Protein AF-A0A164IKP9-F1 (afdb_monomer)

Nearest PDB structures (foldseek):
  8any-assembly1_Y  TM=9.676E-01  e=8.879E-11  Homo sapiens
  6zsb-assembly1_XY  TM=9.620E-01  e=2.647E-09  Homo sapiens
  6gaw-assembly1_B2  TM=6.436E-01  e=6.126E-10  Sus scrofa
  7a5f-assembly1_Y3  TM=6.569E-01  e=9.047E-09  Homo sapiens
  6hix-assembly1_A2  TM=8.201E-01  e=1.361E-05  Trypanosoma brucei brucei

pLDDT: mean 73.29, std 20.8, range [31.08, 97.31]

Mean predicted aligned error: 17.8 Å

Radius of gyration: 27.37 Å; Cα contacts (8 Å, |Δi|>4): 75; chains: 1; bounding box: 84×46×65 Å

Organism: NCBI:txid35525

InterPro domains:
  IPR010729 Large ribosomal subunit protein uL29m, mitochondrial [PF06984] (53-138)
  IPR010729 Large ribosomal subunit protein uL29m, mitochondrial [PTHR21183] (38-175)
  IPR038340 MRP-L47 superfamily, mitochondrial [G3DSA:6.10.330.20] (48-147)

Sequence (203 aa):
MAAPVRNKFFTCFFSFHKKVNPQQTFGLFSPSKCFRPANSTSIHMTSFKSSNLMQFFDDPKNFGASEVKSGRSWTVDELRIKSNIDLQKLWFVLLKERNMLLTMEYNCREACYLFPSPERIDKIQDSMTRLEQVIHERNDAYWQLEIGEEAPKPRAEKTLDPTDPLAAIREPIEAVTQVKDRATLKFQYLIKEKERKLKLKQK

Secondary structure (DSSP, 8-state):
-PPP---GGGTTTS----------------------------------S--GGGGGS--TTTTT-S-----PPPPHHHHHTS-HHHHHHHHHHHHHHHHHHHHHHHHHHHTTPPPS-THHHHHHHHHHHHHHHHHHHHHHHHIIIIISS---PPP------TT-TTHHHHHHHHHHHHHHHHHHHHHHHHHHHHHHHHHHH--

Solvent-accessible surface area (backbone atoms only — not comparable to full-atom values): 12922 Å² total; per-residue (Å²): 136,85,76,83,78,78,70,63,84,55,53,83,82,69,63,89,74,83,85,79,85,81,83,87,82,91,82,91,82,84,97,69,91,74,82,68,79,74,71,80,69,75,72,83,70,72,80,77,75,73,55,80,69,57,65,44,49,76,62,82,85,58,66,83,47,74,61,64,92,70,83,84,57,66,53,60,72,66,57,68,76,51,55,73,70,54,51,55,53,48,50,54,54,52,48,45,52,51,51,18,50,50,51,48,48,51,51,24,57,77,69,74,44,82,69,46,50,65,66,54,56,54,34,48,52,52,28,50,54,40,49,52,48,50,52,49,53,52,48,40,50,47,28,46,71,76,71,66,44,82,53,85,70,84,76,84,73,74,77,84,59,96,76,53,81,62,53,76,57,48,53,57,51,54,50,54,50,50,51,53,50,51,51,49,52,52,52,52,50,52,52,56,49,51,52,51,55,50,56,62,71,76,109

Structure (mmCIF, N/CA/C/O backbone):
data_AF-A0A164IKP9-F1
#
_entry.id   AF-A0A164IKP9-F1
#
loop_
_atom_site.group_PDB
_atom_site.id
_atom_site.type_symbol
_atom_site.label_atom_id
_atom_site.label_alt_id
_atom_site.label_comp_id
_atom_site.label_asym_id
_atom_site.label_entity_id
_atom_site.label_seq_id
_atom_site.pdbx_PDB_ins_code
_atom_site.Cartn_x
_atom_site.Cartn_y
_atom_site.Cartn_z
_atom_site.occupancy
_atom_site.B_iso_or_equiv
_atom_site.auth_seq_id
_atom_site.auth_comp_id
_atom_site.auth_asym_id
_atom_site.auth_atom_id
_atom_site.pdbx_PDB_model_num
ATOM 1 N N . MET A 1 1 ? 6.313 -15.022 -38.411 1.00 31.70 1 MET A N 1
ATOM 2 C CA . MET A 1 1 ? 7.330 -15.704 -37.581 1.00 31.70 1 MET A CA 1
ATOM 3 C C . MET A 1 1 ? 7.920 -14.669 -36.633 1.00 31.70 1 MET A C 1
ATOM 5 O O . MET A 1 1 ? 8.710 -13.844 -37.068 1.00 31.70 1 MET A O 1
ATOM 9 N N . ALA A 1 2 ? 7.433 -14.613 -35.392 1.00 31.08 2 ALA A N 1
ATOM 10 C CA . ALA A 1 2 ? 7.883 -13.634 -34.404 1.00 31.08 2 ALA A CA 1
ATOM 11 C C . ALA A 1 2 ? 9.187 -14.123 -33.757 1.00 31.08 2 ALA A C 1
ATOM 13 O O . ALA A 1 2 ? 9.240 -15.235 -33.234 1.00 31.08 2 ALA A O 1
ATOM 14 N N . ALA A 1 3 ? 10.244 -13.317 -33.841 1.00 33.19 3 ALA A N 1
ATOM 15 C CA . ALA A 1 3 ? 11.519 -13.602 -33.196 1.00 33.19 3 ALA A CA 1
ATOM 16 C C . ALA A 1 3 ? 11.373 -13.524 -31.663 1.00 33.19 3 ALA A C 1
ATOM 18 O O . ALA A 1 3 ? 10.674 -12.635 -31.169 1.00 33.19 3 ALA A O 1
ATOM 19 N N . PRO A 1 4 ? 12.035 -14.401 -30.888 1.00 40.12 4 PRO A N 1
ATOM 20 C CA . PRO A 1 4 ? 12.002 -14.314 -29.437 1.00 40.12 4 PRO A CA 1
ATOM 21 C C . PRO A 1 4 ? 12.800 -13.088 -28.979 1.00 40.12 4 PRO A C 1
ATOM 23 O O . PRO A 1 4 ? 14.001 -12.967 -29.238 1.00 40.12 4 PRO A O 1
ATOM 26 N N . VAL A 1 5 ? 12.114 -12.178 -28.286 1.00 42.97 5 VAL A N 1
ATOM 27 C CA . VAL A 1 5 ? 12.703 -11.038 -27.578 1.00 42.97 5 VAL A CA 1
ATOM 28 C C . VAL A 1 5 ? 13.695 -11.600 -26.559 1.00 42.97 5 VAL A C 1
ATOM 30 O O . VAL A 1 5 ? 13.307 -12.172 -25.543 1.00 42.97 5 VAL A O 1
ATOM 33 N N . ARG A 1 6 ? 14.998 -11.497 -26.853 1.00 42.53 6 ARG A N 1
ATOM 34 C CA . ARG A 1 6 ? 16.055 -11.836 -25.892 1.00 42.53 6 ARG A CA 1
ATOM 35 C C . ARG A 1 6 ? 15.914 -10.902 -24.700 1.00 42.53 6 ARG A C 1
ATOM 37 O O . ARG A 1 6 ? 16.276 -9.730 -24.767 1.00 42.53 6 ARG A O 1
ATOM 44 N N . ASN A 1 7 ? 15.371 -11.455 -23.629 1.00 37.41 7 ASN A N 1
ATOM 45 C CA . ASN A 1 7 ? 15.142 -10.803 -22.359 1.00 37.41 7 ASN A CA 1
ATOM 46 C C . ASN A 1 7 ? 16.500 -10.374 -21.774 1.00 37.41 7 ASN A C 1
ATOM 48 O O . ASN A 1 7 ? 17.230 -11.175 -21.192 1.00 37.41 7 ASN A O 1
ATOM 52 N N . LYS A 1 8 ? 16.874 -9.103 -21.962 1.00 45.62 8 LYS A N 1
ATOM 53 C CA . LYS A 1 8 ? 18.099 -8.488 -21.416 1.00 45.62 8 LYS A CA 1
ATOM 54 C C . LYS A 1 8 ? 18.064 -8.318 -19.887 1.00 45.62 8 LYS A C 1
ATOM 56 O O . LYS A 1 8 ? 18.950 -7.670 -19.336 1.00 45.62 8 LYS A O 1
ATOM 61 N N . PHE A 1 9 ? 17.098 -8.937 -19.202 1.00 44.28 9 PHE A N 1
ATOM 62 C CA . PHE A 1 9 ? 16.993 -8.997 -17.741 1.00 44.28 9 PHE A CA 1
ATOM 63 C C . PHE A 1 9 ? 18.302 -9.446 -17.067 1.00 44.28 9 PHE A C 1
ATOM 65 O O . PHE A 1 9 ? 18.624 -8.973 -15.986 1.00 44.28 9 PHE A O 1
ATOM 72 N N . PHE A 1 10 ? 19.107 -10.287 -17.727 1.00 38.75 10 PHE A N 1
ATOM 73 C CA . PHE A 1 10 ? 20.372 -10.783 -17.169 1.00 38.75 10 PHE A CA 1
ATOM 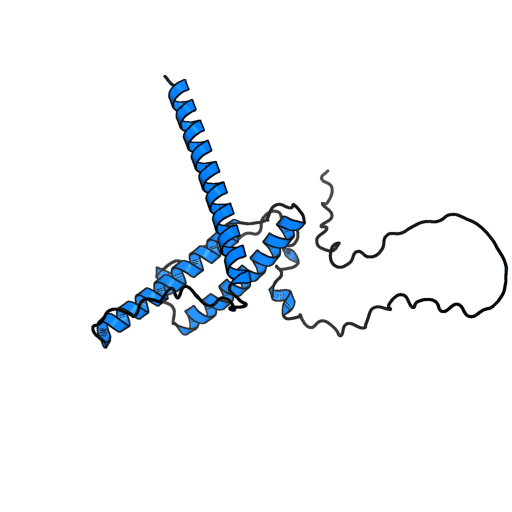74 C C . PHE A 1 10 ? 21.641 -10.062 -17.643 1.00 38.75 10 PHE A C 1
ATOM 76 O O . PHE A 1 10 ? 22.709 -10.255 -17.063 1.00 38.75 10 PHE A O 1
ATOM 83 N N . THR A 1 11 ? 21.570 -9.196 -18.658 1.00 37.72 11 THR A N 1
ATOM 84 C CA . THR A 1 11 ? 22.786 -8.546 -19.181 1.00 37.72 11 THR A CA 1
ATOM 85 C C . THR A 1 11 ? 23.285 -7.376 -18.337 1.00 37.72 11 THR A C 1
ATOM 87 O O . THR A 1 11 ? 24.407 -6.940 -18.557 1.00 37.72 11 THR A O 1
ATOM 90 N N . CYS A 1 12 ? 22.528 -6.892 -17.349 1.00 37.69 12 CYS A N 1
ATOM 91 C CA . CYS A 1 12 ? 23.023 -5.830 -16.464 1.00 37.69 12 CYS A CA 1
ATOM 92 C C . CYS A 1 12 ? 23.711 -6.350 -15.189 1.00 37.69 12 CYS A C 1
ATOM 94 O O . CYS A 1 12 ? 24.423 -5.589 -14.545 1.00 37.69 12 CYS A O 1
ATOM 96 N N . PHE A 1 13 ? 23.574 -7.641 -14.854 1.00 39.03 13 PHE A N 1
ATOM 97 C CA . PHE A 1 13 ? 24.276 -8.242 -13.708 1.00 39.03 13 PHE A CA 1
ATOM 98 C C . PHE A 1 13 ? 25.329 -9.294 -14.105 1.00 39.03 13 PHE A C 1
ATOM 100 O O . PHE A 1 13 ? 26.191 -9.627 -13.300 1.00 39.03 13 PHE A O 1
ATOM 107 N N . PHE A 1 14 ? 25.322 -9.783 -15.353 1.00 39.16 14 PHE A N 1
ATOM 108 C CA . PHE A 1 14 ? 26.280 -10.788 -15.846 1.00 39.16 14 PHE A CA 1
ATOM 109 C C . PHE A 1 14 ? 26.755 -10.530 -17.288 1.00 39.16 14 PHE A C 1
ATOM 111 O O . PHE A 1 14 ? 26.787 -11.432 -18.122 1.00 39.16 14 PHE A O 1
ATOM 118 N N . SER A 1 15 ? 27.152 -9.298 -17.621 1.00 33.34 15 SER A N 1
ATOM 119 C CA . SER A 1 15 ? 27.727 -9.005 -18.944 1.00 33.34 15 SER A CA 1
ATOM 120 C C . SER A 1 15 ? 29.059 -8.266 -18.865 1.00 33.34 15 SER A C 1
ATOM 122 O O . SER A 1 15 ? 29.178 -7.121 -19.291 1.00 33.34 15 SER A O 1
ATOM 124 N N . PHE A 1 16 ? 30.098 -8.962 -18.399 1.00 41.12 16 PHE A N 1
ATOM 125 C CA . PHE A 1 16 ? 31.484 -8.618 -18.719 1.00 41.12 16 PHE A CA 1
ATOM 126 C C . PHE A 1 16 ? 32.093 -9.719 -19.588 1.00 41.12 16 PHE A C 1
ATOM 128 O O . PHE A 1 16 ? 32.802 -10.589 -19.108 1.00 41.12 16 PHE A O 1
ATOM 135 N N . HIS A 1 17 ? 31.776 -9.711 -20.882 1.00 33.88 17 HIS A N 1
ATOM 136 C CA . HIS A 1 17 ? 32.624 -10.337 -21.897 1.00 33.88 17 HIS A CA 1
ATOM 137 C C . HIS A 1 17 ? 32.318 -9.717 -23.265 1.00 33.88 17 HIS A C 1
ATOM 139 O O . HIS A 1 17 ? 31.587 -10.262 -24.091 1.00 33.88 17 HIS A O 1
ATOM 145 N N . LYS A 1 18 ? 32.913 -8.549 -23.529 1.00 35.75 18 LYS A N 1
ATOM 146 C CA . LYS A 1 18 ? 33.168 -8.129 -24.910 1.00 35.75 18 LYS A CA 1
ATOM 147 C C . LYS A 1 18 ? 34.315 -8.997 -25.435 1.00 35.75 18 LYS A C 1
ATOM 149 O O . LYS A 1 18 ? 35.448 -8.867 -24.985 1.00 35.75 18 LYS A O 1
ATOM 154 N N . LYS A 1 19 ? 34.017 -9.892 -26.380 1.00 36.62 19 LYS A N 1
ATOM 155 C CA . LYS A 1 19 ? 35.028 -10.517 -27.243 1.00 36.62 19 LYS A CA 1
ATOM 156 C C . LYS A 1 19 ? 35.627 -9.416 -28.120 1.00 36.62 19 LYS A C 1
ATOM 158 O O . LYS A 1 19 ? 34.971 -8.943 -29.042 1.00 36.62 19 LYS A O 1
ATOM 163 N N . VAL A 1 20 ? 36.851 -9.004 -27.810 1.00 36.91 20 VAL A N 1
ATOM 164 C CA . VAL A 1 20 ? 37.718 -8.285 -28.747 1.00 36.91 20 VAL A CA 1
ATOM 165 C C . VAL A 1 20 ? 38.534 -9.339 -29.485 1.00 36.91 20 VAL A C 1
ATOM 167 O O . VAL A 1 20 ? 39.111 -10.230 -28.866 1.00 36.91 20 VAL A O 1
ATOM 170 N N . ASN A 1 21 ? 38.520 -9.262 -30.808 1.00 43.38 21 ASN A N 1
ATOM 171 C CA . ASN A 1 21 ? 39.297 -10.099 -31.709 1.00 43.38 21 ASN A CA 1
ATOM 172 C C . ASN A 1 21 ? 40.511 -9.277 -32.168 1.00 43.38 21 ASN A C 1
ATOM 174 O O . ASN A 1 21 ? 40.292 -8.188 -32.701 1.00 43.38 21 ASN A O 1
ATOM 178 N N . PRO A 1 22 ? 41.753 -9.752 -31.990 1.00 38.25 22 PRO A N 1
ATOM 179 C CA . PRO A 1 22 ? 42.866 -9.252 -32.779 1.00 38.25 22 PRO A CA 1
ATOM 180 C C . PRO A 1 22 ? 43.508 -10.379 -33.593 1.00 38.25 22 PRO A C 1
ATOM 182 O O . PRO A 1 22 ? 43.957 -11.400 -33.075 1.00 38.25 22 PRO A O 1
ATOM 185 N N . GLN A 1 23 ? 43.539 -10.148 -34.900 1.00 35.72 23 GLN A N 1
ATOM 186 C CA . GLN A 1 23 ? 44.367 -10.849 -35.871 1.00 35.72 23 GLN A CA 1
ATOM 187 C C . GLN A 1 23 ? 45.851 -10.492 -35.656 1.00 35.72 23 GLN A C 1
ATOM 189 O O . GLN A 1 23 ? 46.145 -9.307 -35.531 1.00 35.72 23 GLN A O 1
ATOM 194 N N . GLN A 1 24 ? 46.727 -11.511 -35.754 1.00 37.84 24 GLN A N 1
ATOM 195 C CA . GLN A 1 24 ? 48.142 -11.459 -36.206 1.00 37.84 24 GLN A CA 1
ATOM 196 C C . GLN A 1 24 ? 49.144 -10.730 -35.259 1.00 37.84 24 GLN A C 1
ATOM 198 O O . GLN A 1 24 ? 48.755 -9.817 -34.553 1.00 37.84 24 GLN A O 1
ATOM 203 N N . THR A 1 25 ? 50.438 -11.045 -35.079 1.00 35.41 25 THR A N 1
ATOM 204 C CA . THR A 1 25 ? 51.511 -11.797 -35.770 1.00 35.41 25 THR A CA 1
ATOM 205 C C . THR A 1 25 ? 52.600 -12.233 -34.748 1.00 35.41 25 THR A C 1
ATOM 207 O O . THR A 1 25 ? 52.595 -11.826 -33.589 1.00 35.41 25 THR A O 1
ATOM 210 N N . PHE A 1 26 ? 53.537 -13.078 -35.199 1.00 40.12 26 PHE A N 1
ATOM 211 C CA . PHE A 1 26 ? 54.690 -13.673 -34.503 1.00 40.12 26 PHE A CA 1
ATOM 212 C C . PHE A 1 26 ? 55.737 -12.691 -33.927 1.00 40.12 26 PHE A C 1
ATOM 214 O O . PHE A 1 26 ? 56.049 -11.677 -34.543 1.00 40.12 26 PHE A O 1
ATOM 221 N N . GLY A 1 27 ? 56.388 -13.094 -32.825 1.00 33.56 27 GLY A N 1
ATOM 222 C CA . GLY A 1 27 ? 57.643 -12.517 -32.320 1.00 33.56 27 GLY A CA 1
ATOM 223 C C . GLY A 1 27 ? 58.194 -13.281 -31.105 1.00 33.56 27 GLY A C 1
ATOM 224 O O . GLY A 1 27 ? 57.561 -13.323 -30.055 1.00 33.56 27 GLY A O 1
ATOM 225 N N . LEU A 1 28 ? 59.358 -13.916 -31.265 1.00 44.16 28 LEU A N 1
ATOM 226 C CA . LEU A 1 28 ? 60.168 -14.557 -30.215 1.00 44.16 28 LEU A CA 1
ATOM 227 C C . LEU A 1 28 ? 60.819 -13.494 -29.305 1.00 44.16 28 LEU A C 1
ATOM 229 O O . LEU A 1 28 ? 61.332 -12.529 -29.860 1.00 44.16 28 LEU A O 1
ATOM 233 N N . PHE A 1 29 ? 60.856 -13.690 -27.970 1.00 36.91 29 PHE A N 1
ATOM 234 C CA . PHE A 1 29 ? 62.032 -13.512 -27.073 1.00 36.91 29 PHE A CA 1
ATOM 235 C C . PHE A 1 29 ? 61.702 -13.608 -25.552 1.00 36.91 29 PHE A C 1
ATOM 237 O O . PHE A 1 29 ? 60.808 -12.931 -25.058 1.00 36.91 29 PHE A O 1
ATOM 244 N N . SER A 1 30 ? 62.547 -14.373 -24.837 1.00 49.75 30 SER A N 1
ATOM 245 C CA . SER A 1 30 ? 62.992 -14.312 -23.416 1.00 49.75 30 SER A CA 1
ATOM 246 C C . SER A 1 30 ? 62.050 -14.605 -22.213 1.00 49.75 30 SER A C 1
ATOM 248 O O . SER A 1 30 ? 60.930 -14.098 -22.156 1.00 49.75 30 SER A O 1
ATOM 250 N N . PRO A 1 31 ? 62.508 -15.365 -21.180 1.00 53.91 31 PRO A N 1
ATOM 251 C CA . PRO A 1 31 ? 61.710 -15.735 -20.014 1.00 53.91 31 PRO A CA 1
ATOM 252 C C . PRO A 1 31 ? 61.933 -14.764 -18.844 1.00 53.91 31 PRO A C 1
ATOM 254 O O . PRO A 1 31 ? 62.778 -14.979 -17.978 1.00 53.91 31 PRO A O 1
ATOM 257 N N . SER A 1 32 ? 61.106 -13.728 -18.764 1.00 49.69 32 SER A N 1
ATOM 258 C CA . SER A 1 32 ? 60.930 -12.945 -17.537 1.00 49.69 32 SER A CA 1
ATOM 259 C C . SER A 1 32 ? 59.517 -13.199 -17.044 1.00 49.69 32 SER A C 1
ATOM 261 O O . SER A 1 32 ? 58.568 -13.004 -17.793 1.00 49.69 32 SER A O 1
ATOM 263 N N . LYS A 1 33 ? 59.379 -13.696 -15.811 1.00 50.72 33 LYS A N 1
ATOM 264 C CA . LYS A 1 33 ? 58.106 -14.071 -15.177 1.00 50.72 33 LYS A CA 1
ATOM 265 C C . LYS A 1 33 ? 57.081 -12.934 -15.294 1.00 50.72 33 LYS A C 1
ATOM 267 O O . LYS A 1 33 ? 57.063 -12.022 -14.473 1.00 50.72 33 LYS A O 1
ATOM 272 N N . CYS A 1 34 ? 56.213 -13.000 -16.299 1.00 41.12 34 CYS A N 1
ATOM 273 C CA . CYS A 1 34 ? 55.082 -12.096 -16.426 1.00 41.12 34 CYS A CA 1
ATOM 274 C C . CYS A 1 34 ? 54.043 -12.539 -15.396 1.00 41.12 34 CYS A C 1
ATOM 276 O O . CYS A 1 34 ? 53.413 -13.589 -15.550 1.00 41.12 34 CYS A O 1
ATOM 278 N N . PHE A 1 35 ? 53.873 -11.746 -14.339 1.00 48.34 35 PHE A N 1
ATOM 279 C CA . PHE A 1 35 ? 52.702 -11.822 -13.476 1.00 48.34 35 PHE A CA 1
ATOM 280 C C . PHE A 1 35 ? 51.473 -11.620 -14.372 1.00 48.34 35 PHE A C 1
ATOM 282 O O . PHE A 1 35 ? 51.167 -10.505 -14.792 1.00 48.34 35 PHE A O 1
ATOM 289 N N . ARG A 1 36 ? 50.796 -12.712 -14.741 1.00 52.34 36 ARG A N 1
ATOM 290 C CA . ARG A 1 36 ? 49.455 -12.613 -15.316 1.00 52.34 36 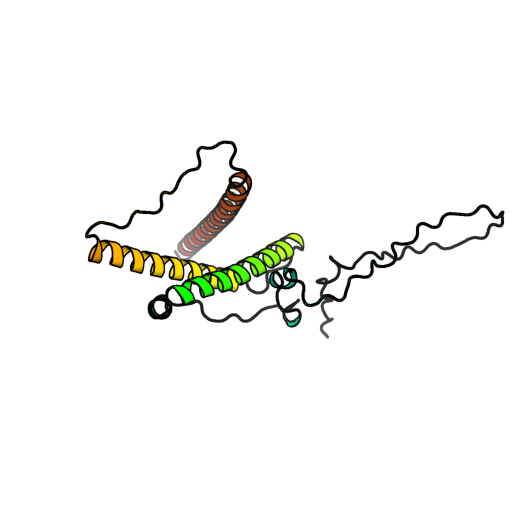ARG A CA 1
ATOM 291 C C . ARG A 1 36 ? 48.575 -12.051 -14.201 1.00 52.34 36 ARG A C 1
ATOM 293 O O . ARG A 1 36 ? 48.603 -12.634 -13.114 1.00 52.34 36 ARG A O 1
ATOM 300 N N . PRO A 1 37 ? 47.798 -10.975 -14.411 1.00 57.50 37 PRO A N 1
ATOM 301 C CA . PRO A 1 37 ? 46.708 -10.711 -13.494 1.00 57.50 37 PRO A CA 1
ATOM 302 C C . PRO A 1 37 ? 45.852 -11.973 -13.528 1.00 57.50 37 PRO A C 1
ATOM 304 O O . PRO A 1 37 ? 45.409 -12.405 -14.596 1.00 57.50 37 PRO A O 1
ATOM 307 N N . ALA A 1 38 ? 45.716 -12.637 -12.383 1.00 60.38 38 ALA A N 1
ATOM 30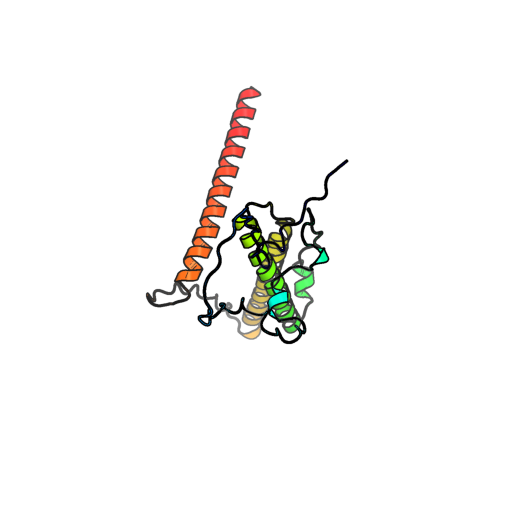8 C CA . ALA A 1 38 ? 44.712 -13.667 -12.244 1.00 60.38 38 ALA A CA 1
ATOM 309 C C . ALA A 1 38 ? 43.393 -12.971 -12.578 1.00 60.38 38 ALA A C 1
ATOM 311 O O . ALA A 1 38 ? 42.942 -12.106 -11.828 1.00 60.38 38 ALA A O 1
ATOM 312 N N . ASN A 1 39 ? 42.830 -13.271 -13.752 1.00 57.97 39 ASN A N 1
ATOM 313 C CA . ASN A 1 39 ? 41.444 -12.951 -14.051 1.00 57.97 39 ASN A CA 1
ATOM 314 C C . ASN A 1 39 ? 40.672 -13.463 -12.851 1.00 57.97 39 ASN A C 1
ATOM 316 O O . ASN A 1 39 ? 40.704 -14.673 -12.632 1.00 57.97 39 ASN A O 1
ATOM 320 N N . SER A 1 40 ? 40.127 -12.534 -12.057 1.00 57.03 40 SER A N 1
ATOM 321 C CA . SER A 1 40 ? 39.491 -12.795 -10.769 1.00 57.03 40 SER A CA 1
ATOM 322 C C . SER A 1 40 ? 38.681 -14.075 -10.884 1.00 57.03 40 SER A C 1
ATOM 324 O O . SER A 1 40 ? 37.633 -14.116 -11.533 1.00 57.03 40 SER A O 1
ATOM 326 N N . THR A 1 41 ? 39.257 -15.165 -10.382 1.00 54.78 41 THR A N 1
ATOM 327 C CA . THR A 1 41 ? 38.632 -16.473 -10.419 1.00 54.78 41 THR A CA 1
ATOM 328 C C . THR A 1 41 ? 37.442 -16.328 -9.510 1.00 54.78 41 THR A C 1
ATOM 330 O O . THR A 1 41 ? 37.639 -16.129 -8.312 1.00 54.78 41 THR A O 1
ATOM 333 N N . SER A 1 42 ? 36.255 -16.322 -10.127 1.00 58.75 42 SER A N 1
ATOM 334 C CA . SER A 1 42 ? 34.933 -16.355 -9.509 1.00 58.75 42 SER A CA 1
ATOM 335 C C . SER A 1 42 ? 35.040 -16.728 -8.039 1.00 58.75 42 SER A C 1
ATOM 337 O O . SER A 1 42 ? 35.206 -17.904 -7.711 1.00 58.75 42 SER A O 1
ATOM 339 N N . ILE A 1 43 ? 35.004 -15.706 -7.180 1.00 57.06 43 ILE A N 1
ATOM 340 C CA . ILE A 1 43 ? 34.999 -15.871 -5.731 1.00 57.06 43 ILE A CA 1
ATOM 341 C C . ILE A 1 43 ? 33.931 -16.924 -5.447 1.00 57.06 43 ILE A C 1
ATOM 343 O O . ILE A 1 43 ? 32.815 -16.809 -5.961 1.00 57.06 43 ILE A O 1
ATOM 347 N N . HIS A 1 44 ? 34.296 -17.985 -4.728 1.00 56.41 44 HIS A N 1
ATOM 348 C CA . HIS A 1 44 ? 33.378 -19.050 -4.347 1.00 56.41 44 HIS A CA 1
ATOM 349 C C . HIS A 1 44 ? 32.220 -18.433 -3.555 1.00 56.41 44 HIS A C 1
ATOM 351 O O . HIS A 1 44 ? 32.305 -18.252 -2.343 1.00 56.41 44 HIS A O 1
ATOM 357 N N . MET A 1 45 ? 31.149 -18.063 -4.257 1.00 58.34 45 MET A N 1
ATOM 358 C CA . MET A 1 45 ? 29.922 -17.578 -3.658 1.00 58.34 45 MET A CA 1
ATOM 359 C C . MET A 1 45 ? 29.305 -18.801 -3.000 1.00 58.34 45 MET A C 1
ATOM 361 O O . MET A 1 45 ? 28.821 -19.709 -3.680 1.00 58.34 45 MET A O 1
ATOM 365 N N . THR A 1 46 ? 29.439 -18.885 -1.679 1.00 57.41 46 THR A N 1
ATOM 366 C CA . THR A 1 46 ? 28.819 -19.940 -0.889 1.00 57.41 46 THR A CA 1
ATOM 367 C C . THR A 1 46 ? 27.359 -20.038 -1.312 1.00 57.41 46 THR A C 1
ATOM 369 O O . THR A 1 46 ? 26.657 -19.033 -1.404 1.00 57.41 46 THR A O 1
ATOM 372 N N . SER A 1 47 ? 26.964 -21.256 -1.689 1.00 53.12 47 SER A N 1
ATOM 373 C CA . SER A 1 47 ? 25.650 -21.620 -2.216 1.00 53.12 47 SER A CA 1
ATOM 374 C C . SER A 1 47 ? 24.545 -20.756 -1.610 1.00 53.12 47 SER A C 1
ATOM 376 O O . SER A 1 47 ? 24.168 -20.945 -0.453 1.00 53.12 47 SER A O 1
ATOM 378 N N . PHE A 1 48 ? 24.050 -19.827 -2.427 1.00 52.88 48 PHE A N 1
ATOM 379 C CA . PHE A 1 48 ? 22.912 -18.945 -2.203 1.00 52.88 48 PHE A CA 1
ATOM 380 C C . PHE A 1 48 ? 21.701 -19.768 -1.732 1.00 52.88 48 PHE A C 1
ATOM 382 O O . PHE A 1 48 ? 20.854 -20.188 -2.519 1.00 52.88 48 PHE A O 1
ATOM 389 N N . LYS A 1 49 ? 21.583 -20.004 -0.425 1.00 54.62 49 LYS A N 1
ATOM 390 C CA . LYS A 1 49 ? 20.285 -20.282 0.184 1.00 54.62 49 LYS A CA 1
ATOM 391 C C . LYS A 1 49 ? 19.545 -18.951 0.155 1.00 54.62 49 LYS A C 1
ATOM 393 O O . LYS A 1 49 ? 19.741 -18.150 1.057 1.00 54.62 49 LYS A O 1
ATOM 398 N N . SER A 1 50 ? 18.838 -18.686 -0.950 1.00 56.66 50 SER A N 1
ATOM 399 C CA . SER A 1 50 ? 17.839 -17.616 -1.104 1.00 56.66 50 SER A CA 1
ATOM 400 C C . SER A 1 50 ? 18.177 -16.353 -0.304 1.00 56.66 50 SER A C 1
ATOM 402 O O . SER A 1 50 ? 17.664 -16.161 0.800 1.00 56.66 50 SER A O 1
ATOM 404 N N . SER A 1 51 ? 19.088 -15.520 -0.817 1.00 66.19 51 SER A N 1
ATOM 405 C CA . SER A 1 51 ? 19.432 -14.273 -0.135 1.00 66.19 51 SER A CA 1
ATOM 406 C C . SER A 1 51 ? 18.154 -13.479 0.152 1.00 66.19 51 SER A C 1
ATOM 408 O O . SER A 1 51 ? 17.273 -13.379 -0.703 1.00 66.19 51 SER A O 1
ATOM 410 N N . ASN A 1 52 ? 18.045 -12.892 1.349 1.00 78.56 52 ASN A N 1
ATOM 411 C CA . ASN A 1 52 ? 16.921 -12.015 1.708 1.00 78.56 52 ASN A CA 1
ATOM 412 C C . ASN A 1 52 ? 16.694 -10.900 0.670 1.00 78.56 52 ASN A C 1
ATOM 414 O O . ASN A 1 52 ? 15.582 -10.402 0.530 1.00 78.56 52 ASN A O 1
ATOM 418 N N . LEU A 1 53 ? 17.735 -10.559 -0.095 1.00 86.00 53 LEU A N 1
ATOM 419 C CA . LEU A 1 53 ? 17.698 -9.601 -1.191 1.00 86.00 53 LEU A CA 1
ATOM 420 C C . LEU A 1 53 ? 16.781 -10.025 -2.349 1.00 86.00 53 LEU A C 1
ATOM 422 O O . LEU A 1 53 ? 16.214 -9.165 -3.013 1.00 86.00 53 LEU A O 1
ATOM 426 N N . MET A 1 54 ? 16.589 -11.326 -2.581 1.00 86.38 54 MET A N 1
ATOM 427 C CA . MET A 1 54 ? 15.723 -11.799 -3.664 1.00 86.38 54 MET A CA 1
ATOM 428 C C . MET A 1 54 ? 14.252 -11.392 -3.459 1.00 86.38 54 MET A C 1
ATOM 430 O O . MET A 1 54 ? 13.501 -11.357 -4.419 1.00 86.38 54 MET A O 1
ATOM 434 N N . GLN A 1 55 ? 13.853 -11.006 -2.238 1.00 87.75 55 GLN A N 1
ATOM 435 C CA . GLN A 1 55 ? 12.505 -10.499 -1.935 1.00 87.75 55 GLN A CA 1
ATOM 436 C C . GLN A 1 55 ? 12.203 -9.125 -2.563 1.00 87.75 55 GLN A C 1
ATOM 438 O O . GLN A 1 55 ? 11.046 -8.721 -2.596 1.00 87.75 55 GLN A O 1
ATOM 443 N N . PHE A 1 56 ? 13.222 -8.392 -3.028 1.00 90.75 56 PHE A N 1
ATOM 444 C CA . PHE A 1 56 ? 13.047 -7.118 -3.737 1.00 90.75 56 PHE A CA 1
ATOM 445 C C . PHE A 1 56 ? 12.809 -7.297 -5.241 1.00 90.75 56 PHE A C 1
ATOM 447 O O . PHE A 1 56 ? 12.588 -6.314 -5.946 1.00 90.75 56 PHE A O 1
ATOM 454 N N . PHE A 1 57 ? 12.860 -8.529 -5.744 1.00 90.69 57 PHE A N 1
ATOM 455 C CA . PHE A 1 57 ? 12.637 -8.840 -7.149 1.00 90.69 57 PHE A CA 1
ATOM 456 C C . PHE A 1 57 ? 11.404 -9.731 -7.301 1.00 90.69 57 PHE A C 1
ATOM 458 O O . PHE A 1 57 ? 11.109 -10.543 -6.428 1.00 90.69 57 PHE A O 1
ATOM 465 N N . ASP A 1 58 ? 10.698 -9.565 -8.419 1.00 88.56 58 ASP A N 1
ATOM 466 C CA . ASP A 1 58 ? 9.556 -10.412 -8.773 1.00 88.56 58 ASP A CA 1
ATOM 467 C C . ASP A 1 58 ? 10.017 -11.845 -9.075 1.00 88.56 58 ASP A C 1
ATOM 469 O O . ASP A 1 58 ? 11.206 -12.120 -9.282 1.00 88.56 58 ASP A O 1
ATOM 473 N N . ASP A 1 59 ? 9.063 -12.766 -9.118 1.00 87.81 59 ASP A N 1
ATOM 474 C CA . ASP A 1 59 ? 9.333 -14.154 -9.438 1.00 87.81 59 ASP A CA 1
ATOM 475 C C . ASP A 1 59 ? 10.058 -14.254 -10.788 1.00 87.81 59 ASP A C 1
ATOM 477 O O . ASP A 1 59 ? 9.609 -13.667 -11.780 1.00 87.81 59 ASP A O 1
ATOM 481 N N . PRO A 1 60 ? 11.115 -15.083 -10.904 1.00 85.31 60 PRO A N 1
ATOM 482 C CA . PRO A 1 60 ? 11.856 -15.233 -12.157 1.00 85.31 60 PRO A CA 1
ATOM 483 C C . PRO A 1 60 ? 11.004 -15.647 -13.364 1.00 85.31 60 PRO A C 1
ATOM 485 O O . PRO A 1 60 ? 11.412 -15.473 -14.510 1.00 85.31 60 PRO A O 1
ATOM 488 N N . LYS A 1 61 ? 9.813 -16.198 -13.110 1.00 85.44 61 LYS A N 1
ATOM 489 C CA . LYS A 1 61 ? 8.821 -16.587 -14.119 1.00 85.44 61 LYS A CA 1
ATOM 490 C C . LYS A 1 61 ? 8.120 -15.386 -14.764 1.00 85.44 61 LYS A C 1
ATOM 492 O O . LYS A 1 61 ? 7.692 -15.493 -15.908 1.00 85.44 61 LYS A O 1
ATOM 497 N N . ASN A 1 62 ? 8.014 -14.268 -14.049 1.00 84.19 62 ASN A N 1
ATOM 498 C CA . ASN A 1 62 ? 7.318 -13.059 -14.494 1.00 84.19 62 ASN A CA 1
ATOM 499 C C . ASN A 1 62 ? 8.238 -12.130 -15.307 1.00 84.19 62 ASN A C 1
ATOM 501 O O . ASN A 1 62 ? 7.785 -11.151 -15.901 1.00 84.19 62 ASN A O 1
ATOM 505 N N . PHE A 1 63 ? 9.537 -12.436 -15.379 1.00 82.75 63 PHE A N 1
ATOM 506 C CA . PHE A 1 63 ? 10.508 -11.615 -16.093 1.00 82.75 63 PHE A CA 1
ATOM 507 C C . PHE A 1 63 ? 10.239 -11.592 -17.600 1.00 82.75 63 PHE A C 1
ATOM 509 O O . PHE A 1 63 ? 10.247 -12.617 -18.279 1.00 82.75 63 PHE A O 1
ATOM 516 N N . GLY A 1 64 ? 10.069 -10.390 -18.151 1.00 77.56 64 GLY A N 1
ATOM 517 C CA . GLY A 1 64 ? 9.766 -10.162 -19.569 1.00 77.56 64 GLY A CA 1
ATOM 518 C C . GLY A 1 64 ? 8.337 -10.505 -19.987 1.00 77.56 64 GLY A C 1
ATOM 519 O O . GLY A 1 64 ? 8.045 -10.486 -21.182 1.00 77.56 64 GLY A O 1
ATOM 520 N N . ALA A 1 65 ? 7.444 -10.801 -19.038 1.00 82.50 65 ALA A N 1
ATOM 521 C CA . ALA A 1 65 ? 6.017 -10.825 -19.320 1.00 82.50 65 ALA A CA 1
ATOM 522 C C . ALA A 1 65 ? 5.538 -9.405 -19.666 1.00 82.50 65 ALA A C 1
ATOM 524 O O . ALA A 1 65 ? 5.927 -8.435 -19.017 1.00 82.50 65 ALA A O 1
ATOM 525 N N . SER A 1 66 ? 4.690 -9.286 -20.691 1.00 79.50 66 SER A N 1
ATOM 526 C CA . SER A 1 66 ? 4.125 -7.989 -21.090 1.00 79.50 66 SER A CA 1
ATOM 527 C C . SER A 1 66 ? 3.099 -7.465 -20.087 1.00 79.50 66 SER A C 1
ATOM 529 O O . SER A 1 66 ? 2.916 -6.258 -19.992 1.00 79.50 66 SER A O 1
ATOM 531 N N . GLU A 1 67 ? 2.421 -8.365 -19.376 1.00 84.50 67 GLU A N 1
ATOM 532 C CA . GLU A 1 67 ? 1.404 -8.047 -18.381 1.00 84.50 67 GLU A CA 1
ATOM 533 C C . GLU A 1 67 ? 1.447 -9.113 -17.283 1.00 84.50 67 GLU A C 1
ATOM 535 O O . GLU A 1 67 ? 1.473 -10.314 -17.574 1.00 84.50 67 GLU A O 1
ATOM 540 N N . VAL A 1 68 ? 1.441 -8.686 -16.018 1.00 87.62 68 VAL A N 1
ATOM 541 C CA . VAL A 1 68 ? 1.375 -9.596 -14.870 1.00 87.62 68 VAL A CA 1
ATOM 542 C C . VAL A 1 68 ? 0.050 -9.393 -14.147 1.00 87.62 68 VAL A C 1
ATOM 544 O O . VAL A 1 68 ? -0.156 -8.396 -13.446 1.00 87.62 68 VAL A O 1
ATOM 547 N N . LYS A 1 69 ? -0.850 -10.372 -14.289 1.00 88.12 69 LYS A N 1
ATOM 548 C CA . LYS A 1 69 ? -2.188 -10.344 -13.683 1.00 88.12 69 LYS A CA 1
ATOM 549 C C . LYS A 1 69 ? -2.091 -10.098 -12.177 1.00 88.12 69 LYS A C 1
ATOM 551 O O . LYS A 1 69 ? -1.357 -10.786 -11.474 1.00 88.12 69 LYS A O 1
ATOM 556 N N . SER A 1 70 ? -2.834 -9.108 -11.694 1.00 90.69 70 SER A N 1
ATOM 557 C CA . SER A 1 70 ? -2.918 -8.751 -10.276 1.00 90.69 70 SER A CA 1
ATOM 558 C C . SER A 1 70 ? -4.359 -8.859 -9.788 1.00 90.69 70 SER A C 1
ATOM 560 O O . SER A 1 70 ? -5.299 -8.607 -10.544 1.00 90.69 70 SER A O 1
ATOM 562 N N . GLY A 1 71 ? -4.530 -9.238 -8.521 1.00 92.75 71 GLY A N 1
ATOM 563 C CA . GLY A 1 71 ? -5.843 -9.365 -7.892 1.00 92.75 71 GLY A CA 1
ATOM 564 C C . GLY A 1 71 ? -6.555 -8.027 -7.656 1.00 92.75 71 GLY A C 1
ATOM 565 O O . GLY A 1 71 ? -6.144 -6.967 -8.142 1.00 92.75 71 GLY A O 1
ATOM 566 N N . ARG A 1 72 ? -7.648 -8.097 -6.891 1.00 94.81 72 ARG A N 1
ATOM 567 C CA . ARG A 1 72 ? -8.404 -6.937 -6.398 1.00 94.81 72 ARG A CA 1
ATOM 568 C C . ARG A 1 72 ? -7.668 -6.286 -5.216 1.00 94.81 72 ARG A C 1
ATOM 570 O O . ARG A 1 72 ? -7.012 -6.988 -4.452 1.00 94.81 72 ARG A O 1
ATOM 577 N N . SER A 1 73 ? -7.791 -4.967 -5.055 1.00 95.69 73 SER A N 1
ATOM 578 C CA . SER A 1 73 ? -7.335 -4.254 -3.848 1.00 95.69 73 SER A CA 1
ATOM 579 C C . SER A 1 73 ? -8.244 -4.551 -2.649 1.00 95.69 73 SER A C 1
ATOM 581 O O . SER A 1 73 ? -9.408 -4.893 -2.841 1.00 95.69 73 SER A O 1
ATOM 583 N N . TRP A 1 74 ? -7.745 -4.411 -1.420 1.00 96.62 74 TRP A N 1
ATOM 584 C CA . TRP A 1 74 ? -8.525 -4.668 -0.198 1.00 96.62 74 TRP A CA 1
ATOM 585 C C . TRP A 1 74 ? -9.661 -3.655 -0.022 1.00 96.62 74 TRP A C 1
ATOM 587 O O . TRP A 1 74 ? -9.441 -2.459 -0.218 1.00 96.62 74 TRP A O 1
ATOM 597 N N . THR A 1 75 ? -10.873 -4.090 0.346 1.00 96.94 75 THR A N 1
ATOM 598 C CA . THR A 1 75 ? -11.958 -3.158 0.723 1.00 96.94 75 THR A CA 1
ATOM 599 C C . THR A 1 75 ? -11.914 -2.814 2.207 1.00 96.94 75 THR A C 1
ATOM 601 O O . THR A 1 75 ? -11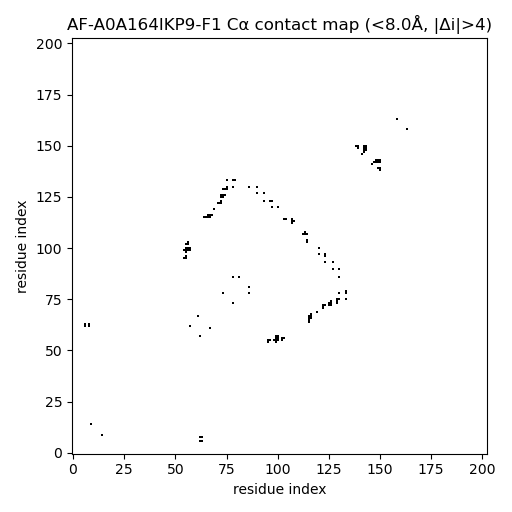.439 -3.592 3.029 1.00 96.94 75 THR A O 1
ATOM 604 N N . VAL A 1 76 ? -1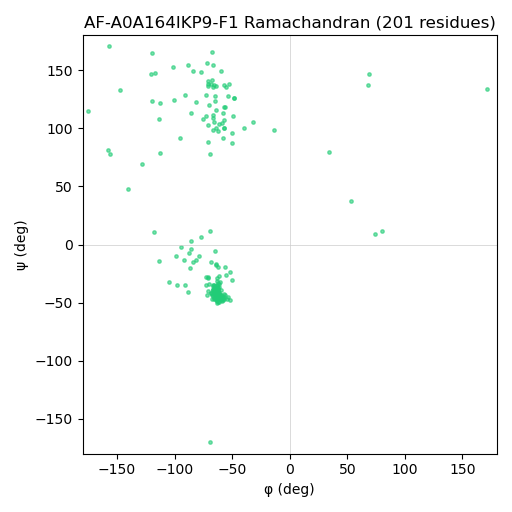2.455 -1.644 2.557 1.00 96.75 76 VAL A N 1
ATOM 605 C CA . VAL A 1 76 ? -12.548 -1.175 3.950 1.00 96.75 76 VAL A CA 1
ATOM 606 C C . VAL A 1 76 ? -13.316 -2.178 4.819 1.00 96.75 76 VAL A C 1
ATOM 608 O O . VAL A 1 76 ? -12.861 -2.522 5.906 1.00 96.75 76 VAL A O 1
ATOM 611 N N . ASP A 1 77 ? -14.424 -2.723 4.314 1.00 96.69 77 ASP A N 1
ATOM 612 C CA . ASP A 1 77 ? -15.264 -3.659 5.073 1.00 96.69 77 ASP A CA 1
ATOM 613 C C . ASP A 1 77 ? -14.551 -4.979 5.398 1.00 96.69 77 ASP A C 1
ATOM 615 O O . ASP A 1 77 ? -14.700 -5.512 6.495 1.00 96.69 77 ASP A O 1
ATOM 619 N N . GLU A 1 78 ? -13.706 -5.481 4.493 1.00 95.94 78 GLU A N 1
ATOM 620 C CA . GLU A 1 78 ? -12.888 -6.671 4.756 1.00 95.94 78 GLU A CA 1
ATOM 621 C C . GLU A 1 78 ? -11.845 -6.409 5.844 1.00 95.94 78 GLU A C 1
ATOM 623 O O . GLU A 1 78 ? -11.597 -7.270 6.691 1.00 95.94 78 GLU A O 1
ATOM 628 N N . LEU A 1 79 ? -11.240 -5.218 5.830 1.00 96.81 79 LEU A N 1
ATOM 629 C CA . LEU A 1 79 ? -10.211 -4.817 6.788 1.00 96.81 79 LEU A CA 1
ATOM 630 C C . LEU A 1 79 ? -10.798 -4.595 8.189 1.00 96.81 79 LEU A C 1
ATOM 632 O O . LEU A 1 79 ? -10.158 -4.953 9.180 1.00 96.81 79 LEU A O 1
ATOM 636 N N . ARG A 1 80 ? -12.040 -4.102 8.288 1.00 95.69 80 ARG A N 1
ATOM 637 C CA . ARG A 1 80 ? -12.757 -3.910 9.562 1.00 95.69 80 ARG A CA 1
ATOM 638 C C . ARG A 1 80 ? -12.989 -5.199 10.346 1.00 95.69 80 ARG A C 1
ATOM 640 O O . ARG A 1 80 ? -13.053 -5.143 11.571 1.00 95.69 80 ARG A O 1
ATOM 647 N N . ILE A 1 81 ? -13.060 -6.347 9.678 1.00 96.69 81 ILE A N 1
ATOM 648 C CA . ILE A 1 81 ? -13.285 -7.651 10.324 1.00 96.69 81 ILE A CA 1
ATOM 649 C C . ILE A 1 81 ? -11.964 -8.254 10.854 1.00 96.69 81 ILE A C 1
ATOM 651 O O . ILE A 1 81 ? -11.974 -9.185 11.658 1.00 96.69 81 ILE A O 1
ATOM 655 N N . LYS A 1 82 ? -10.797 -7.745 10.431 1.00 96.75 82 LYS A N 1
ATOM 656 C CA . LYS A 1 82 ? -9.484 -8.298 10.811 1.00 96.75 82 LYS A CA 1
ATOM 657 C C . LYS A 1 82 ? -8.971 -7.779 12.153 1.00 96.75 82 LYS A C 1
ATOM 659 O O . LYS A 1 82 ? -9.193 -6.622 12.511 1.00 96.75 82 LYS A O 1
ATOM 664 N N . SER A 1 83 ? -8.208 -8.622 12.853 1.00 96.94 83 SER A N 1
ATOM 665 C CA . SER A 1 83 ? -7.512 -8.254 14.091 1.00 96.94 83 SER A CA 1
ATOM 666 C C . SER A 1 83 ? -6.402 -7.223 13.831 1.00 96.94 83 SER A C 1
ATOM 668 O O . SER A 1 83 ? -5.844 -7.166 12.733 1.00 96.94 83 SER A O 1
ATOM 670 N N . ASN A 1 84 ? -6.036 -6.421 14.837 1.00 94.94 84 ASN A N 1
ATOM 671 C CA . ASN A 1 84 ? 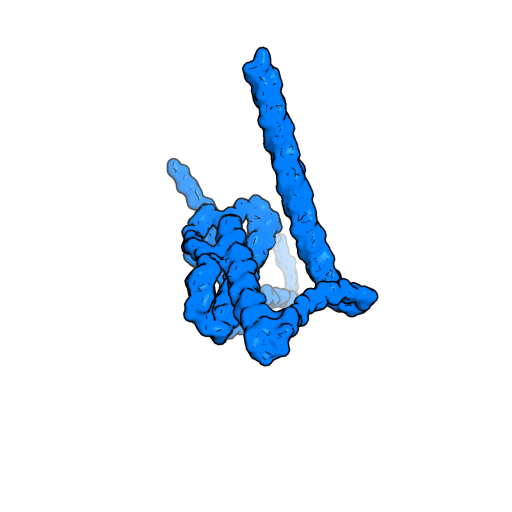-4.958 -5.427 14.700 1.00 94.94 84 ASN A CA 1
ATOM 672 C C . ASN A 1 84 ? -3.596 -6.074 14.383 1.00 94.94 84 ASN A C 1
ATOM 674 O O . ASN A 1 84 ? -2.819 -5.523 13.607 1.00 94.94 84 ASN A O 1
ATOM 678 N N . ILE A 1 85 ? -3.335 -7.273 14.917 1.00 96.62 85 ILE A N 1
ATOM 679 C CA . ILE A 1 85 ? -2.114 -8.040 14.629 1.00 96.62 85 ILE A CA 1
ATOM 680 C C . ILE A 1 85 ? -2.075 -8.443 13.148 1.00 96.62 85 ILE A C 1
ATOM 682 O O . ILE A 1 85 ? -1.030 -8.356 12.503 1.00 96.62 85 ILE A O 1
ATOM 686 N N . ASP A 1 86 ? -3.209 -8.863 12.586 1.00 96.62 86 ASP A N 1
ATOM 687 C CA . ASP A 1 86 ? -3.278 -9.245 11.176 1.00 96.62 86 ASP A CA 1
ATOM 688 C C . ASP A 1 86 ? -3.200 -8.033 10.248 1.00 96.62 86 ASP A C 1
ATOM 690 O O . ASP A 1 86 ? -2.555 -8.127 9.206 1.00 96.62 86 ASP A O 1
ATOM 694 N N . LEU A 1 87 ? -3.768 -6.884 10.636 1.00 96.31 87 LEU A N 1
ATOM 695 C CA . LEU A 1 87 ? -3.578 -5.629 9.902 1.00 96.31 87 LEU A CA 1
ATOM 696 C C . LEU A 1 87 ? -2.104 -5.211 9.881 1.00 96.31 87 LEU A C 1
ATOM 698 O O . LEU A 1 87 ? -1.586 -4.864 8.822 1.00 96.31 87 LEU A O 1
ATOM 702 N N . GLN A 1 88 ? -1.401 -5.312 11.012 1.00 96.06 88 GLN A N 1
ATOM 703 C CA . GLN A 1 88 ? 0.031 -5.017 11.074 1.00 96.06 88 GLN A CA 1
ATOM 704 C C . GLN A 1 88 ? 0.838 -5.954 10.161 1.00 96.06 88 GLN A C 1
ATOM 706 O O . GLN A 1 88 ? 1.695 -5.505 9.400 1.00 96.06 88 GLN A O 1
ATOM 711 N N . LYS A 1 89 ? 0.555 -7.262 10.183 1.00 97.31 89 LYS A N 1
ATOM 712 C CA . LYS A 1 89 ? 1.203 -8.228 9.280 1.00 97.31 89 LYS A CA 1
ATOM 713 C C . LYS A 1 89 ? 0.897 -7.927 7.814 1.00 97.31 89 LYS A C 1
ATOM 715 O O . LYS A 1 89 ? 1.800 -7.975 6.980 1.00 97.31 89 LYS A O 1
ATOM 720 N N . LEU A 1 90 ? -0.357 -7.602 7.505 1.00 96.56 90 LEU A N 1
ATOM 721 C CA . LEU A 1 90 ? -0.795 -7.253 6.158 1.00 96.56 90 LEU A CA 1
ATOM 722 C C . LEU A 1 90 ? -0.066 -6.009 5.648 1.00 96.56 90 LEU A C 1
ATOM 724 O O . LEU A 1 90 ? 0.418 -6.018 4.518 1.00 96.56 90 LEU A O 1
ATOM 728 N N . TRP A 1 91 ? 0.092 -4.987 6.490 1.00 96.25 91 TRP A N 1
ATOM 729 C CA . TRP A 1 91 ? 0.872 -3.797 6.163 1.00 96.25 91 TRP A CA 1
ATOM 730 C C . TRP A 1 91 ? 2.293 -4.153 5.716 1.00 96.25 91 TRP A C 1
ATOM 732 O O . TRP A 1 91 ? 2.742 -3.690 4.670 1.00 96.25 91 TRP A O 1
ATOM 742 N N . PHE A 1 92 ? 2.985 -5.038 6.441 1.00 96.06 92 PHE A N 1
ATOM 743 C CA . PHE A 1 92 ? 4.332 -5.471 6.059 1.00 96.06 92 PHE A CA 1
ATOM 744 C C . PHE A 1 92 ? 4.368 -6.284 4.762 1.00 96.06 92 PHE A C 1
ATOM 746 O O . PHE A 1 92 ? 5.323 -6.163 3.995 1.00 96.06 92 PHE A O 1
ATOM 753 N N . VAL A 1 93 ? 3.351 -7.102 4.486 1.00 96.12 93 VAL A N 1
ATOM 754 C CA . VAL A 1 93 ? 3.251 -7.818 3.205 1.00 96.12 93 VAL A CA 1
ATOM 755 C C . VAL A 1 93 ? 3.087 -6.821 2.056 1.00 96.12 93 VAL A C 1
ATOM 757 O O . VAL A 1 93 ? 3.839 -6.891 1.085 1.00 96.12 93 VAL A O 1
ATOM 760 N N . LEU A 1 94 ? 2.175 -5.854 2.196 1.00 96.06 94 LEU A N 1
ATOM 761 C CA . LEU A 1 94 ? 1.961 -4.795 1.206 1.00 96.06 94 LEU A CA 1
ATOM 762 C C . LEU A 1 94 ? 3.210 -3.926 1.021 1.00 96.06 94 LEU A C 1
ATOM 764 O O . LEU A 1 94 ? 3.529 -3.533 -0.098 1.00 96.06 94 LEU A O 1
ATOM 768 N N . LEU A 1 95 ? 3.939 -3.643 2.102 1.00 96.19 95 LEU A N 1
ATOM 769 C CA . LEU A 1 95 ? 5.160 -2.840 2.064 1.00 96.19 95 LEU A CA 1
ATOM 770 C C . LEU A 1 95 ? 6.271 -3.535 1.280 1.00 96.19 95 LEU A C 1
ATOM 772 O O . LEU A 1 95 ? 6.955 -2.891 0.488 1.00 96.19 95 LEU A O 1
ATOM 776 N N . LYS A 1 96 ? 6.441 -4.846 1.469 1.00 94.75 96 LYS A N 1
ATOM 777 C CA . LYS A 1 96 ? 7.420 -5.625 0.703 1.00 94.75 96 LYS A CA 1
ATOM 778 C C . LYS A 1 96 ? 7.085 -5.640 -0.785 1.00 94.75 96 LYS A C 1
ATOM 780 O O . LYS A 1 96 ? 7.969 -5.373 -1.592 1.00 94.75 96 LYS A O 1
ATOM 785 N N . GLU A 1 97 ? 5.818 -5.863 -1.131 1.00 94.75 97 GLU A N 1
ATOM 786 C CA . GLU A 1 97 ? 5.359 -5.805 -2.523 1.00 94.75 97 GLU A CA 1
ATOM 787 C C . GLU A 1 97 ? 5.594 -4.408 -3.121 1.00 94.75 97 GLU A C 1
ATOM 789 O O . GLU A 1 97 ? 6.163 -4.282 -4.203 1.00 94.75 97 GLU A O 1
ATOM 794 N N . ARG A 1 98 ? 5.237 -3.335 -2.398 1.00 95.00 98 ARG A N 1
ATOM 795 C CA . ARG A 1 98 ? 5.499 -1.955 -2.836 1.00 95.00 98 ARG A CA 1
ATOM 796 C C . ARG A 1 98 ? 6.987 -1.726 -3.096 1.00 95.00 98 ARG A C 1
ATOM 798 O O . ARG A 1 98 ? 7.336 -1.172 -4.134 1.00 95.00 98 ARG A O 1
ATOM 805 N N . ASN A 1 99 ? 7.859 -2.157 -2.187 1.00 95.00 99 ASN A N 1
ATOM 806 C CA . ASN A 1 99 ? 9.305 -1.994 -2.336 1.00 95.00 99 ASN A CA 1
ATOM 807 C C . ASN A 1 99 ? 9.844 -2.754 -3.555 1.00 95.00 99 ASN A C 1
ATOM 809 O O . ASN A 1 99 ? 10.615 -2.185 -4.324 1.00 95.00 99 ASN A O 1
ATOM 813 N N . MET A 1 100 ? 9.393 -3.992 -3.770 1.00 93.75 100 MET A N 1
ATOM 814 C CA . MET A 1 100 ? 9.734 -4.780 -4.956 1.00 93.75 100 MET A CA 1
ATOM 815 C C . MET A 1 100 ? 9.324 -4.058 -6.248 1.00 93.75 100 MET A C 1
ATOM 817 O O . MET A 1 100 ? 10.127 -3.907 -7.172 1.00 93.75 100 MET A O 1
ATOM 821 N N . LEU A 1 101 ? 8.090 -3.548 -6.311 1.00 92.69 101 LEU A N 1
ATOM 822 C CA . LEU A 1 101 ? 7.594 -2.846 -7.495 1.00 92.69 101 LEU A CA 1
ATOM 823 C C . LEU A 1 101 ? 8.324 -1.527 -7.748 1.00 92.69 101 LEU A C 1
ATOM 825 O O . LEU A 1 101 ? 8.570 -1.202 -8.905 1.00 92.69 101 LEU A O 1
ATOM 829 N N . LEU A 1 102 ? 8.721 -0.797 -6.702 1.00 91.25 102 LEU A N 1
ATOM 830 C CA . LEU A 1 102 ? 9.528 0.418 -6.844 1.00 91.25 102 LEU A CA 1
ATOM 831 C C . LEU A 1 102 ? 10.920 0.115 -7.412 1.00 91.25 102 LEU A C 1
ATOM 833 O O . LEU A 1 102 ? 11.396 0.841 -8.285 1.00 91.25 102 LEU A O 1
ATOM 837 N N . THR A 1 103 ? 11.560 -0.976 -6.975 1.00 90.75 103 THR A N 1
ATOM 838 C CA . THR A 1 103 ? 12.828 -1.435 -7.565 1.00 90.75 103 THR A CA 1
ATOM 839 C C . THR A 1 103 ? 12.655 -1.752 -9.053 1.00 90.75 103 THR A C 1
ATOM 841 O O . THR A 1 103 ? 13.475 -1.339 -9.878 1.00 90.75 103 THR A O 1
ATOM 844 N N . MET A 1 104 ? 11.566 -2.430 -9.421 1.00 89.19 104 MET A N 1
ATOM 845 C CA . MET A 1 104 ? 11.264 -2.731 -10.821 1.00 89.19 104 MET A CA 1
ATOM 846 C C . MET A 1 104 ? 10.939 -1.483 -11.646 1.00 89.19 104 MET A C 1
ATOM 848 O O . MET A 1 104 ? 11.413 -1.375 -12.777 1.00 89.19 104 MET A O 1
ATOM 852 N N . GLU A 1 105 ? 10.147 -0.550 -11.113 1.00 88.06 105 GLU A N 1
ATOM 853 C CA . GLU A 1 105 ? 9.780 0.697 -11.788 1.00 88.06 105 GLU A CA 1
ATOM 854 C C . GLU A 1 105 ? 11.031 1.517 -12.103 1.00 88.06 105 GLU A C 1
ATOM 856 O O . GLU A 1 105 ? 11.212 1.957 -13.240 1.00 88.06 105 GLU A O 1
ATOM 861 N N . TYR A 1 106 ? 11.919 1.665 -11.117 1.00 88.69 106 TYR A N 1
ATOM 862 C CA . TYR A 1 106 ? 13.190 2.357 -11.290 1.00 88.69 106 TYR A CA 1
ATOM 863 C C . TYR A 1 106 ? 14.036 1.702 -12.388 1.00 88.69 106 TYR A C 1
ATOM 865 O O . TYR A 1 106 ? 14.465 2.375 -13.321 1.00 88.69 106 TYR A O 1
ATOM 873 N N . ASN A 1 107 ? 14.196 0.378 -12.353 1.00 86.88 107 ASN A N 1
ATOM 874 C CA . ASN A 1 107 ? 14.957 -0.338 -13.376 1.00 86.88 107 ASN A CA 1
ATOM 875 C C . ASN A 1 107 ? 14.337 -0.215 -14.782 1.00 86.88 107 ASN A C 1
ATOM 877 O O . ASN A 1 107 ? 15.058 -0.038 -15.762 1.00 86.88 107 ASN A O 1
ATOM 881 N N . CYS A 1 108 ? 13.006 -0.283 -14.903 1.00 85.88 108 CYS A N 1
ATOM 882 C CA . CYS A 1 108 ? 12.323 -0.084 -16.185 1.00 85.88 108 CYS A CA 1
ATOM 883 C C . CYS A 1 108 ? 12.547 1.334 -16.718 1.00 85.88 108 CYS A C 1
ATOM 885 O O . CYS A 1 108 ? 12.786 1.503 -17.912 1.00 85.88 108 CYS A O 1
ATOM 887 N N . ARG A 1 109 ? 12.524 2.338 -15.834 1.00 86.00 109 ARG A N 1
ATOM 888 C CA . ARG A 1 109 ? 12.795 3.737 -16.173 1.00 86.00 109 ARG A CA 1
ATOM 889 C C . ARG A 1 109 ? 14.220 3.927 -16.693 1.00 86.00 109 ARG A C 1
ATOM 891 O O . ARG A 1 109 ? 14.380 4.489 -17.770 1.00 86.00 109 ARG A O 1
ATOM 898 N N . GLU A 1 110 ? 15.222 3.409 -15.984 1.00 89.38 110 GLU A N 1
ATOM 899 C CA . GLU A 1 110 ? 16.637 3.501 -16.384 1.00 89.38 110 GLU A CA 1
ATOM 900 C C . GLU A 1 110 ? 16.919 2.774 -17.704 1.00 89.38 110 GLU A C 1
ATOM 902 O O . GLU A 1 110 ? 17.686 3.239 -18.545 1.00 89.38 110 GLU A O 1
ATOM 907 N N . ALA A 1 111 ? 16.266 1.633 -17.918 1.00 85.19 111 ALA A N 1
ATOM 908 C CA . ALA A 1 111 ? 16.409 0.848 -19.135 1.00 85.19 111 ALA A CA 1
ATOM 909 C C . ALA A 1 111 ? 15.477 1.301 -20.281 1.00 85.19 111 ALA A C 1
ATOM 911 O O . ALA A 1 111 ? 15.478 0.673 -21.342 1.00 85.19 111 ALA A O 1
ATOM 912 N N . CYS A 1 112 ? 14.700 2.376 -20.086 1.00 85.75 112 CYS A N 1
ATOM 913 C CA . CYS A 1 112 ? 13.710 2.903 -21.031 1.00 85.75 112 CYS A CA 1
ATOM 914 C C . CYS A 1 112 ? 12.687 1.855 -21.523 1.00 85.75 112 CYS A C 1
ATOM 916 O O . CYS A 1 112 ? 12.287 1.864 -22.689 1.00 85.75 112 CYS A O 1
ATOM 918 N N . TYR A 1 113 ? 12.254 0.953 -20.639 1.00 84.38 113 TYR A N 1
ATOM 919 C CA . TYR A 1 113 ? 11.199 -0.027 -20.901 1.00 84.38 113 TYR A CA 1
ATOM 920 C C . TYR A 1 113 ? 9.862 0.391 -20.289 1.00 84.38 113 TYR A C 1
ATOM 922 O O . TYR A 1 113 ? 9.795 1.079 -19.270 1.00 84.38 113 TYR A O 1
ATOM 930 N N . LEU A 1 114 ? 8.775 -0.076 -20.907 1.00 84.44 114 LEU A N 1
ATOM 931 C CA . LEU A 1 114 ? 7.436 0.055 -20.346 1.00 84.44 114 LEU A CA 1
ATOM 932 C C . LEU A 1 114 ? 7.282 -0.863 -19.134 1.00 84.44 114 LEU A C 1
ATOM 934 O O . LEU A 1 114 ? 7.692 -2.024 -19.161 1.00 84.44 114 LEU A O 1
ATOM 938 N N . PHE A 1 115 ? 6.671 -0.331 -18.079 1.00 84.88 115 PHE A N 1
ATOM 939 C CA . PHE A 1 115 ? 6.404 -1.098 -16.874 1.00 84.88 115 PHE A CA 1
ATOM 940 C C . PHE A 1 115 ? 5.267 -2.109 -17.127 1.00 84.88 115 PHE A C 1
ATOM 942 O O . PHE A 1 115 ? 4.208 -1.689 -17.597 1.00 84.88 115 PHE A O 1
ATOM 949 N N . PRO A 1 116 ? 5.440 -3.410 -16.811 1.00 84.06 116 PRO A N 1
ATOM 950 C CA . PRO A 1 116 ? 4.473 -4.450 -17.182 1.00 84.06 116 PRO A CA 1
ATOM 951 C C . PRO A 1 116 ? 3.060 -4.283 -16.606 1.00 84.06 116 PRO A C 1
ATOM 953 O O . PRO A 1 116 ? 2.091 -4.705 -17.228 1.00 84.06 116 PRO A O 1
ATOM 956 N N . SER A 1 117 ? 2.910 -3.714 -15.403 1.00 86.38 117 SER A N 1
ATOM 957 C CA . SER A 1 117 ? 1.590 -3.569 -14.763 1.00 86.38 117 SER A CA 1
ATOM 958 C C . SER A 1 117 ? 1.551 -2.423 -13.737 1.00 86.38 117 SER A C 1
ATOM 960 O O . SER A 1 117 ? 1.612 -2.690 -12.531 1.00 86.38 117 SER A O 1
ATOM 962 N N . PRO A 1 118 ? 1.458 -1.148 -14.168 1.00 88.06 118 PRO A N 1
ATOM 963 C CA . PRO A 1 118 ? 1.499 0.007 -13.258 1.00 88.06 118 PRO A CA 1
ATOM 964 C C . PRO A 1 118 ? 0.319 0.030 -12.283 1.00 88.06 118 PRO A C 1
ATOM 966 O O . PRO A 1 118 ? 0.499 0.376 -11.120 1.00 88.06 118 PRO A O 1
ATOM 969 N N . GLU A 1 119 ? -0.839 -0.478 -12.708 1.00 91.69 119 GLU A N 1
ATOM 970 C CA . GLU A 1 119 ? -2.047 -0.598 -11.882 1.00 91.69 119 GLU A CA 1
ATOM 971 C C . GLU A 1 119 ? -1.818 -1.375 -10.578 1.00 91.69 119 GLU A C 1
ATOM 973 O O . GLU A 1 119 ? -2.535 -1.187 -9.597 1.00 91.69 119 GLU A O 1
ATOM 978 N N . ARG A 1 120 ? -0.828 -2.277 -10.542 1.00 93.38 120 ARG A N 1
ATOM 979 C CA . ARG A 1 120 ? -0.508 -3.032 -9.328 1.00 93.38 120 ARG A CA 1
ATOM 980 C C . ARG A 1 120 ? -0.037 -2.107 -8.204 1.00 93.38 120 ARG A C 1
ATOM 982 O O . ARG A 1 120 ? -0.422 -2.320 -7.058 1.00 93.38 120 ARG A O 1
ATOM 989 N N . ILE A 1 121 ? 0.749 -1.083 -8.539 1.00 92.25 121 ILE A N 1
ATOM 990 C CA . ILE A 1 121 ? 1.234 -0.082 -7.581 1.00 92.25 121 ILE A CA 1
ATOM 991 C C . ILE A 1 121 ? 0.042 0.685 -7.007 1.00 92.25 121 ILE A C 1
ATOM 993 O O . ILE A 1 121 ? -0.080 0.799 -5.787 1.00 92.25 121 ILE A O 1
ATOM 997 N N . ASP A 1 122 ? -0.876 1.118 -7.871 1.00 93.00 122 ASP A N 1
ATOM 998 C CA . ASP A 1 122 ? -2.071 1.863 -7.467 1.00 93.00 122 ASP A CA 1
ATOM 999 C C . ASP A 1 122 ? -2.964 1.023 -6.538 1.00 93.00 122 ASP A C 1
ATOM 1001 O O . ASP A 1 122 ? -3.379 1.485 -5.479 1.00 93.00 122 ASP A O 1
ATOM 1005 N N . LYS A 1 123 ? -3.176 -0.263 -6.851 1.00 95.19 123 LYS A N 1
ATOM 1006 C CA . LYS A 1 123 ? -3.955 -1.189 -6.003 1.00 95.19 123 LYS A CA 1
ATOM 1007 C C . LYS A 1 123 ? -3.352 -1.390 -4.609 1.00 95.19 123 LYS A C 1
ATOM 10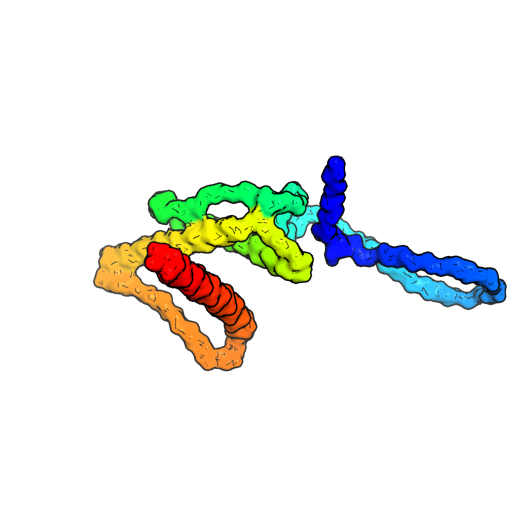09 O O . LYS A 1 123 ? -4.094 -1.570 -3.636 1.00 95.19 123 LYS A O 1
ATOM 1014 N N . ILE A 1 124 ? -2.024 -1.414 -4.502 1.00 95.69 124 ILE A N 1
ATOM 1015 C CA . ILE A 1 124 ? -1.329 -1.532 -3.213 1.00 95.69 124 ILE A CA 1
ATOM 1016 C C . ILE A 1 124 ? -1.456 -0.231 -2.434 1.00 95.69 124 ILE A C 1
ATOM 1018 O O . ILE A 1 124 ? -1.760 -0.277 -1.243 1.00 95.69 124 ILE A O 1
ATOM 1022 N N . GLN A 1 125 ? -1.276 0.907 -3.104 1.00 94.75 125 GLN A N 1
ATOM 1023 C CA . GLN A 1 125 ? -1.422 2.225 -2.498 1.00 94.75 125 GLN A CA 1
ATOM 1024 C C . GLN A 1 125 ? -2.836 2.420 -1.938 1.00 94.75 125 GLN A C 1
ATOM 1026 O O . GLN A 1 125 ? -2.987 2.753 -0.765 1.00 94.75 125 GLN A O 1
ATOM 1031 N N . ASP A 1 126 ? -3.859 2.088 -2.725 1.00 95.56 126 ASP A N 1
ATOM 1032 C CA . ASP A 1 126 ? -5.260 2.042 -2.303 1.00 95.56 126 ASP A CA 1
ATOM 1033 C C . ASP A 1 126 ? -5.461 1.192 -1.044 1.00 95.56 126 ASP A C 1
ATOM 1035 O O . ASP A 1 126 ? -6.139 1.595 -0.098 1.00 95.56 126 ASP A O 1
ATOM 1039 N N . SER A 1 127 ? -4.880 -0.011 -1.035 1.00 96.50 127 SER A N 1
ATOM 1040 C CA . SER A 1 127 ? -5.013 -0.945 0.085 1.00 96.50 127 SER A CA 1
ATOM 1041 C C . SER A 1 127 ? -4.329 -0.409 1.343 1.00 96.50 127 SER A C 1
ATOM 1043 O O . SER A 1 127 ? -4.875 -0.558 2.433 1.00 96.50 127 SER A O 1
ATOM 1045 N N . MET A 1 128 ? -3.171 0.244 1.203 1.00 96.00 128 MET A N 1
ATOM 1046 C CA . MET A 1 128 ? -2.474 0.884 2.319 1.00 96.00 128 MET A CA 1
ATOM 1047 C C . MET A 1 128 ? -3.264 2.057 2.893 1.00 96.00 128 MET A C 1
ATOM 1049 O O . MET A 1 128 ? -3.435 2.120 4.106 1.00 96.00 128 MET A O 1
ATOM 1053 N N . THR A 1 129 ? -3.799 2.939 2.047 1.00 95.50 129 THR A N 1
ATOM 1054 C CA . THR A 1 129 ? -4.610 4.077 2.500 1.00 95.50 129 THR A CA 1
ATOM 1055 C C . THR A 1 129 ? -5.878 3.614 3.220 1.00 95.50 129 THR A C 1
ATOM 1057 O O . THR A 1 129 ? -6.222 4.150 4.269 1.00 95.50 129 THR A O 1
ATOM 1060 N N . ARG A 1 130 ? -6.551 2.571 2.717 1.00 96.50 130 ARG A N 1
ATOM 1061 C CA . ARG A 1 130 ? -7.724 1.989 3.394 1.00 96.50 130 ARG A CA 1
ATOM 1062 C C . ARG A 1 130 ? -7.357 1.337 4.727 1.00 96.50 130 ARG A C 1
ATOM 1064 O O . ARG A 1 130 ? -8.119 1.440 5.680 1.00 96.50 130 ARG A O 1
ATOM 1071 N N . LEU A 1 131 ? -6.204 0.673 4.805 1.00 96.31 131 LEU A N 1
ATOM 1072 C CA . LEU A 1 131 ? -5.714 0.071 6.046 1.00 96.31 131 LEU A CA 1
ATOM 1073 C C . LEU A 1 131 ? -5.435 1.147 7.100 1.00 96.31 131 LEU A C 1
ATOM 1075 O O . LEU A 1 131 ? -5.901 1.021 8.229 1.00 96.31 131 LEU A O 1
ATOM 1079 N N . GLU A 1 132 ? -4.749 2.221 6.713 1.00 94.38 132 GLU A N 1
ATOM 1080 C CA . GLU A 1 132 ? -4.525 3.385 7.569 1.00 94.38 132 GLU A CA 1
ATOM 1081 C C . GLU A 1 132 ? -5.853 3.993 8.048 1.00 94.38 132 GLU A C 1
ATOM 1083 O O . GLU A 1 132 ? -6.025 4.228 9.242 1.00 94.38 132 GLU A O 1
ATOM 1088 N N . GLN A 1 133 ? -6.828 4.153 7.149 1.00 94.94 133 GLN A N 1
ATOM 1089 C CA . GLN A 1 133 ? -8.159 4.648 7.496 1.00 94.94 133 GLN A CA 1
ATOM 1090 C C . GLN A 1 133 ? -8.850 3.780 8.561 1.00 94.94 133 GLN A C 1
ATOM 1092 O O . GLN A 1 133 ? -9.388 4.329 9.517 1.00 94.94 133 GLN A O 1
ATOM 1097 N N . VAL A 1 134 ? -8.825 2.446 8.436 1.00 96.12 134 VAL A N 1
ATOM 1098 C CA . VAL A 1 134 ? -9.434 1.548 9.439 1.00 96.12 134 VAL A CA 1
ATOM 1099 C C . VAL A 1 134 ? -8.727 1.651 10.791 1.00 96.12 134 VAL A C 1
ATOM 1101 O O . VAL A 1 134 ? -9.378 1.567 11.832 1.00 96.12 134 VAL A O 1
ATOM 1104 N N . ILE A 1 135 ? -7.402 1.821 10.799 1.00 94.25 135 ILE A N 1
ATOM 1105 C CA . ILE A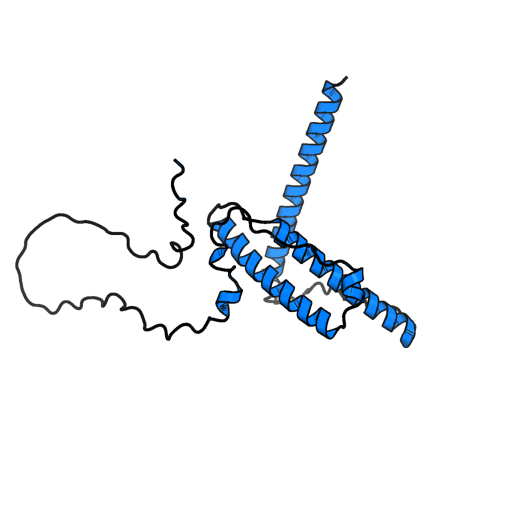 1 135 ? -6.645 1.991 12.044 1.00 94.25 135 ILE A CA 1
ATOM 1106 C C . ILE A 1 135 ? -7.032 3.302 12.732 1.00 94.25 135 ILE A C 1
ATOM 1108 O O . ILE A 1 135 ? -7.311 3.278 13.931 1.00 94.25 135 ILE A O 1
ATOM 1112 N N . HIS A 1 136 ? -7.097 4.411 11.988 1.00 92.81 136 HIS A N 1
ATOM 1113 C CA . HIS A 1 136 ? -7.533 5.701 12.531 1.00 92.81 136 HIS A CA 1
ATOM 1114 C C . HIS A 1 136 ? -8.973 5.633 13.031 1.00 92.81 136 HIS A C 1
ATOM 1116 O O . HIS A 1 136 ? -9.216 5.977 14.177 1.00 92.81 136 HIS A O 1
ATOM 1122 N N . GLU A 1 137 ? -9.899 5.071 12.248 1.00 94.00 137 GLU A N 1
ATOM 1123 C CA . GLU A 1 137 ? -11.304 4.889 12.645 1.00 94.00 137 GLU A CA 1
ATOM 1124 C C . GLU A 1 137 ? -11.434 4.144 13.985 1.00 94.00 137 GLU A C 1
ATOM 1126 O O . GLU A 1 137 ? -12.190 4.556 14.865 1.00 94.00 137 GLU A O 1
ATOM 1131 N N . ARG A 1 138 ? -10.675 3.056 14.170 1.00 94.38 138 ARG A N 1
ATOM 1132 C CA . ARG A 1 138 ? -10.683 2.275 15.419 1.00 94.38 138 ARG A CA 1
ATOM 1133 C C . ARG A 1 138 ? -10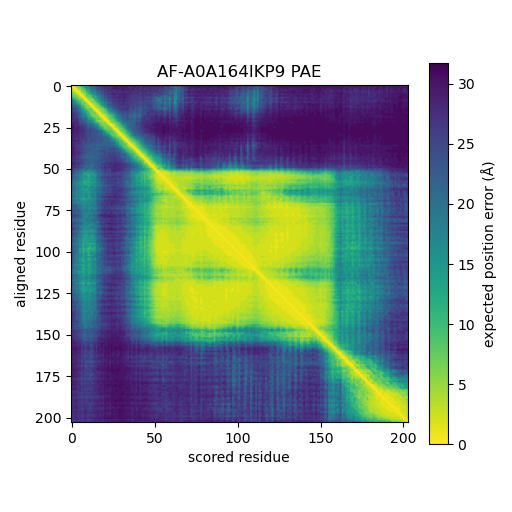.081 3.033 16.589 1.00 94.38 138 ARG A C 1
ATOM 1135 O O . ARG A 1 138 ? -10.593 2.933 17.700 1.00 94.38 138 ARG A O 1
ATOM 1142 N N . ASN A 1 139 ? -8.982 3.737 16.347 1.00 92.94 139 ASN A N 1
ATOM 1143 C CA . ASN A 1 139 ? -8.349 4.558 17.363 1.00 92.94 139 ASN A CA 1
ATOM 1144 C C . ASN A 1 139 ? -9.310 5.672 17.794 1.00 92.94 139 ASN A C 1
ATOM 1146 O O . ASN A 1 139 ? -9.602 5.794 18.976 1.00 92.94 139 ASN A O 1
ATOM 1150 N N . ASP A 1 140 ? -9.887 6.404 16.847 1.00 92.00 140 ASP A N 1
ATOM 1151 C CA . ASP A 1 140 ? -10.848 7.475 17.105 1.00 92.00 140 ASP A CA 1
ATOM 1152 C C . ASP A 1 140 ? -12.051 6.972 17.914 1.00 92.00 140 ASP A C 1
ATOM 1154 O O . ASP A 1 140 ? -12.436 7.607 18.895 1.00 92.00 140 ASP A O 1
ATOM 1158 N N . ALA A 1 141 ? -12.588 5.794 17.577 1.00 93.00 141 ALA A N 1
ATOM 1159 C CA . ALA A 1 141 ? -13.664 5.166 18.341 1.00 93.00 141 ALA A CA 1
ATOM 1160 C C . ALA A 1 141 ? -13.254 4.838 19.790 1.00 93.00 141 ALA A C 1
ATOM 1162 O O . ALA A 1 141 ? -14.036 5.063 20.711 1.00 93.00 141 ALA A O 1
ATOM 1163 N N . TYR A 1 142 ? -12.033 4.341 20.008 1.00 93.06 142 TYR A N 1
ATOM 1164 C CA . TYR A 1 142 ? -11.502 4.078 21.349 1.00 93.06 142 TYR A CA 1
ATOM 1165 C C . TYR A 1 142 ? -11.379 5.368 22.173 1.00 93.06 142 TYR A C 1
ATOM 1167 O O . TYR A 1 142 ? -11.870 5.424 23.299 1.00 93.06 142 TYR A O 1
ATOM 1175 N N . TRP A 1 143 ? -10.791 6.426 21.605 1.00 92.12 143 TRP A N 1
ATOM 1176 C CA . TRP A 1 143 ? -10.637 7.717 22.289 1.00 92.12 143 TRP A CA 1
ATOM 1177 C C . TRP A 1 143 ? -11.990 8.334 22.654 1.00 92.12 143 TRP A C 1
ATOM 1179 O O . TRP A 1 143 ? -12.185 8.781 23.784 1.00 92.12 143 TRP A O 1
ATOM 1189 N N . GLN A 1 144 ? -12.957 8.277 21.740 1.00 91.81 144 GLN A N 1
ATOM 1190 C CA . GLN A 1 144 ? -14.295 8.813 21.983 1.00 91.81 144 GLN A CA 1
ATOM 1191 C C . GLN A 1 144 ? -15.061 8.044 23.065 1.00 91.81 144 GLN A C 1
ATOM 1193 O O . GLN A 1 144 ? -15.778 8.663 23.848 1.00 91.81 144 GLN A O 1
ATOM 1198 N N . LEU A 1 145 ? -14.937 6.713 23.109 1.00 93.62 145 LEU A N 1
ATOM 1199 C CA . LEU A 1 145 ? -15.731 5.877 24.013 1.00 93.62 145 LEU A CA 1
ATOM 1200 C C . LEU A 1 145 ? -15.095 5.687 25.392 1.00 93.62 145 LEU A C 1
ATOM 1202 O O . LEU A 1 145 ? -15.815 5.702 26.388 1.00 93.62 145 LEU A O 1
ATOM 1206 N N . GLU A 1 146 ? -13.778 5.485 25.465 1.00 88.69 146 GLU A N 1
ATOM 1207 C CA . GLU A 1 146 ? -13.096 5.200 26.734 1.00 88.69 146 GLU A CA 1
ATOM 1208 C C . GLU A 1 146 ? -12.604 6.462 27.443 1.00 88.69 146 GLU A C 1
ATOM 1210 O O . GLU A 1 146 ? -12.612 6.521 28.671 1.00 88.69 146 GLU A O 1
ATOM 1215 N N . ILE A 1 147 ? -12.175 7.468 26.678 1.00 87.75 147 ILE A N 1
ATOM 1216 C CA . ILE A 1 147 ? -11.540 8.679 27.215 1.00 87.75 147 ILE A CA 1
ATOM 1217 C C . ILE A 1 147 ? -12.513 9.864 27.179 1.00 87.75 147 ILE A C 1
ATOM 1219 O O . ILE A 1 147 ? -12.491 10.701 28.077 1.00 87.75 147 ILE A O 1
ATOM 1223 N N . GLY A 1 148 ? -13.411 9.909 26.188 1.00 86.56 148 GLY A N 1
ATOM 1224 C CA . GLY A 1 148 ? -14.384 10.992 26.015 1.00 86.56 148 GLY A CA 1
ATOM 1225 C C . GLY A 1 148 ? -13.807 12.245 25.347 1.00 86.56 148 GLY A C 1
ATOM 1226 O O . GLY A 1 148 ? -14.460 13.286 25.333 1.00 86.56 148 GLY A O 1
ATOM 1227 N N . GLU A 1 149 ? -12.600 12.149 24.786 1.00 85.25 149 GLU A N 1
ATOM 1228 C CA . GLU A 1 149 ? -11.901 13.228 24.080 1.00 85.25 149 GLU A CA 1
ATOM 1229 C C . GLU A 1 149 ? -11.624 12.840 22.616 1.00 85.25 149 GLU A C 1
ATOM 1231 O O . GLU A 1 149 ? -11.716 11.673 22.229 1.00 85.25 149 GLU A O 1
ATOM 1236 N N . GLU A 1 150 ? -11.286 13.821 21.772 1.00 84.88 150 GLU A N 1
ATOM 1237 C CA . GLU A 1 150 ? -10.848 13.542 20.400 1.00 84.88 150 GLU A CA 1
ATOM 1238 C C . GLU A 1 150 ? -9.454 12.904 20.387 1.00 84.88 150 GLU A C 1
ATOM 1240 O O . GLU A 1 150 ? -8.553 13.321 21.119 1.00 84.88 150 GLU A O 1
ATOM 1245 N N . ALA A 1 151 ? -9.251 11.929 19.497 1.00 85.19 151 ALA A N 1
ATOM 1246 C CA . ALA A 1 151 ? -7.950 11.305 19.322 1.00 85.19 151 ALA A CA 1
ATOM 1247 C C . ALA A 1 151 ? -6.868 12.346 18.970 1.00 85.19 151 ALA A C 1
ATOM 1249 O O . ALA A 1 151 ? -7.088 13.215 18.112 1.00 85.19 151 ALA A O 1
ATOM 1250 N N . PRO A 1 152 ? -5.664 12.246 19.567 1.00 83.00 152 PRO A N 1
ATOM 1251 C CA . PRO A 1 152 ? -4.545 13.098 19.202 1.00 83.00 152 PRO A CA 1
ATOM 1252 C C . PRO A 1 152 ? -4.217 12.955 17.713 1.00 83.00 152 PRO A C 1
ATOM 1254 O O . PRO A 1 152 ? -3.760 11.907 17.254 1.00 83.00 152 PRO A O 1
ATOM 1257 N N . LYS A 1 153 ? -4.430 14.027 16.946 1.00 79.25 153 LYS A N 1
ATOM 1258 C CA . LYS A 1 153 ? -4.101 14.045 15.516 1.00 79.25 153 LYS A CA 1
ATOM 1259 C C . LYS A 1 153 ? -2.587 13.885 15.351 1.00 79.25 153 LYS A C 1
ATOM 1261 O O . LYS A 1 153 ? -1.836 14.540 16.086 1.00 79.25 153 LYS A O 1
ATOM 1266 N N . PRO A 1 154 ? -2.115 13.055 14.401 1.00 72.31 154 PRO A N 1
ATOM 1267 C CA . PRO A 1 154 ? -0.690 12.922 14.148 1.00 72.31 154 PRO A CA 1
ATOM 1268 C C . PRO A 1 154 ? -0.134 14.307 13.826 1.00 72.31 154 PRO A C 1
ATOM 1270 O O . PRO A 1 154 ? -0.568 14.969 12.880 1.00 72.31 154 PRO A O 1
ATOM 1273 N N . ARG A 1 155 ? 0.795 14.785 14.658 1.00 65.06 155 ARG A N 1
ATOM 1274 C CA . ARG A 1 155 ? 1.457 16.061 14.406 1.00 65.06 155 ARG A CA 1
ATOM 1275 C C . ARG A 1 155 ? 2.248 15.903 13.114 1.00 65.06 155 ARG A C 1
ATOM 1277 O O . ARG A 1 155 ? 3.185 15.112 13.058 1.00 65.06 155 ARG A O 1
ATOM 1284 N N . ALA A 1 156 ? 1.880 16.661 12.083 1.00 61.31 156 ALA A N 1
ATOM 1285 C CA . ALA A 1 156 ? 2.756 16.907 10.948 1.00 61.31 156 ALA A CA 1
ATOM 1286 C C . ALA A 1 156 ? 3.902 17.791 11.450 1.00 61.31 156 ALA A C 1
ATOM 1288 O O . ALA A 1 156 ? 3.880 19.014 11.308 1.00 61.31 156 ALA A O 1
ATOM 1289 N N . GLU A 1 157 ? 4.857 17.178 12.143 1.00 55.97 157 GLU A N 1
ATOM 1290 C CA . GLU A 1 157 ? 6.077 17.844 12.556 1.00 55.97 157 GLU A CA 1
ATOM 1291 C C . GLU A 1 157 ? 6.849 18.164 11.278 1.00 55.97 157 GLU A C 1
ATOM 1293 O O . GLU A 1 157 ? 7.475 17.305 10.660 1.00 55.97 157 GLU A O 1
ATOM 1298 N N . LYS A 1 158 ? 6.716 19.412 10.819 1.00 56.78 158 LYS A N 1
ATOM 1299 C CA . LYS A 1 158 ? 7.647 19.985 9.857 1.00 56.78 158 LYS A CA 1
ATOM 1300 C C . LYS A 1 158 ? 8.966 20.034 10.606 1.00 56.78 158 LYS A C 1
ATOM 1302 O O . LYS A 1 158 ? 9.137 20.894 11.465 1.00 56.78 158 LYS A O 1
ATOM 1307 N N . THR A 1 159 ? 9.840 19.070 10.359 1.00 55.59 159 THR A N 1
ATOM 1308 C CA . THR A 1 159 ? 11.195 19.069 10.899 1.00 55.59 159 THR A CA 1
ATOM 1309 C C . THR A 1 159 ? 11.861 20.365 10.448 1.00 55.59 159 THR A C 1
ATOM 1311 O O . THR A 1 159 ? 12.258 20.502 9.297 1.00 55.59 159 THR A O 1
ATOM 1314 N N . LEU A 1 160 ? 11.921 21.351 11.345 1.00 59.28 160 LEU A N 1
ATOM 1315 C CA . LEU A 1 160 ? 12.664 22.601 11.159 1.00 59.28 160 LEU A CA 1
ATOM 1316 C C . LEU A 1 160 ? 14.170 22.389 11.372 1.00 59.28 160 LEU A C 1
ATOM 1318 O O . LEU A 1 160 ? 14.914 23.363 11.424 1.00 59.28 160 LEU A O 1
ATOM 1322 N N . ASP A 1 161 ? 14.607 21.140 11.547 1.00 57.28 161 ASP A N 1
ATOM 1323 C CA . ASP A 1 161 ? 15.972 20.791 11.903 1.00 57.28 161 ASP A CA 1
ATOM 1324 C C . ASP A 1 161 ? 16.847 20.698 10.637 1.00 57.28 161 ASP A C 1
ATOM 1326 O O . ASP A 1 161 ? 16.636 19.799 9.816 1.00 57.28 161 ASP A O 1
ATOM 1330 N N . PRO A 1 162 ? 17.828 21.601 10.438 1.00 66.81 162 PRO A N 1
ATOM 1331 C CA . PRO A 1 162 ? 18.669 21.626 9.239 1.00 66.81 162 PRO A CA 1
ATOM 1332 C C . PRO A 1 162 ? 19.576 20.397 9.059 1.00 66.81 162 PRO A C 1
ATOM 1334 O O . PRO A 1 162 ? 20.260 20.303 8.042 1.00 66.81 162 PRO A O 1
ATOM 1337 N N . THR A 1 163 ? 19.620 19.478 10.033 1.00 63.38 163 THR A N 1
ATOM 1338 C CA . THR A 1 163 ? 20.558 18.339 10.049 1.00 63.38 163 THR A CA 1
ATOM 1339 C C . THR A 1 163 ? 19.866 16.973 10.005 1.00 63.38 163 THR A C 1
ATOM 1341 O O . THR A 1 163 ? 20.535 15.964 10.202 1.00 63.38 163 THR A O 1
ATOM 1344 N N . ASP A 1 164 ? 18.557 16.884 9.738 1.00 67.12 164 ASP A N 1
ATOM 1345 C CA . ASP A 1 164 ? 17.907 15.573 9.583 1.00 67.12 164 ASP A CA 1
ATOM 1346 C C . ASP A 1 164 ? 18.430 14.855 8.314 1.00 67.12 164 ASP A C 1
ATOM 1348 O O . ASP A 1 164 ? 18.121 15.279 7.193 1.00 67.12 164 ASP A O 1
ATOM 1352 N N . PRO A 1 165 ? 19.196 13.749 8.436 1.00 66.31 165 PRO A N 1
ATOM 1353 C CA . PRO A 1 165 ? 19.712 13.024 7.276 1.00 66.31 165 PRO A CA 1
ATOM 1354 C C . PRO A 1 165 ? 18.601 12.402 6.409 1.00 66.31 165 PRO A C 1
ATOM 1356 O O . PRO A 1 165 ? 18.858 12.042 5.260 1.00 66.31 165 PRO A O 1
ATOM 1359 N N . LEU A 1 166 ? 17.368 12.273 6.920 1.00 57.72 166 LEU A N 1
ATOM 1360 C CA . LEU A 1 166 ? 16.219 11.733 6.184 1.00 57.72 166 LEU A CA 1
ATOM 1361 C C . LEU A 1 166 ? 15.475 12.794 5.355 1.00 57.72 166 LEU A C 1
ATOM 1363 O O . LEU A 1 166 ? 14.799 12.432 4.383 1.00 57.72 166 LEU A O 1
ATOM 1367 N N . ALA A 1 167 ? 15.627 14.086 5.667 1.00 58.91 167 ALA A N 1
ATOM 1368 C CA . ALA A 1 167 ? 15.012 15.179 4.908 1.00 58.91 167 ALA A CA 1
ATOM 1369 C C . ALA A 1 167 ? 15.516 15.214 3.453 1.00 58.91 167 ALA A C 1
ATOM 1371 O O . ALA A 1 167 ? 14.725 15.348 2.517 1.00 58.91 167 ALA A O 1
ATOM 1372 N N . ALA A 1 168 ? 16.810 14.941 3.252 1.00 58.47 168 ALA A N 1
ATOM 1373 C CA . ALA A 1 168 ? 17.443 14.862 1.935 1.00 58.47 168 ALA A CA 1
ATOM 1374 C C . ALA A 1 168 ? 16.877 13.750 1.029 1.00 58.47 168 ALA A C 1
ATOM 1376 O O . ALA A 1 168 ? 17.070 13.799 -0.181 1.00 58.47 168 ALA A O 1
ATOM 1377 N N . ILE A 1 169 ? 16.189 12.747 1.591 1.00 56.69 169 ILE A N 1
ATOM 1378 C CA . ILE A 1 169 ? 15.550 11.650 0.844 1.00 56.69 169 ILE A CA 1
ATOM 1379 C C . ILE A 1 169 ? 14.052 11.927 0.638 1.00 56.69 169 ILE A C 1
ATOM 1381 O O . ILE A 1 169 ? 13.512 11.598 -0.420 1.00 56.69 169 ILE A O 1
ATOM 1385 N N . ARG A 1 170 ? 13.376 12.566 1.606 1.00 56.03 170 ARG A N 1
ATOM 1386 C CA . ARG A 1 170 ? 11.960 12.963 1.488 1.00 56.03 170 ARG A CA 1
ATOM 1387 C C . ARG A 1 170 ? 11.731 14.054 0.447 1.00 56.03 170 ARG A C 1
ATOM 1389 O O . ARG A 1 170 ? 10.811 13.903 -0.352 1.00 56.03 170 ARG A O 1
ATOM 1396 N N . GLU A 1 171 ? 12.571 15.087 0.393 1.00 55.75 171 GLU A N 1
ATOM 1397 C CA . GLU A 1 171 ? 12.410 16.168 -0.591 1.00 55.75 171 GLU A CA 1
ATOM 1398 C C . GLU A 1 171 ? 12.447 15.674 -2.051 1.00 55.75 171 GLU A C 1
ATOM 1400 O O . GLU A 1 171 ? 11.560 16.042 -2.823 1.00 55.75 171 GLU A O 1
ATOM 1405 N N . PRO A 1 172 ? 13.378 14.788 -2.463 1.00 55.84 172 PRO A N 1
ATOM 1406 C CA . PRO A 1 172 ? 13.337 14.172 -3.786 1.00 55.84 172 PRO A CA 1
ATOM 1407 C C . PRO A 1 172 ? 12.061 13.374 -4.055 1.00 55.84 172 PRO A C 1
ATOM 1409 O O . PRO A 1 172 ? 11.540 13.424 -5.166 1.00 55.84 172 PRO A O 1
ATOM 1412 N N . ILE A 1 173 ? 11.541 12.640 -3.065 1.00 53.56 173 ILE A N 1
ATOM 1413 C CA . ILE A 1 173 ? 10.310 11.850 -3.218 1.00 53.56 173 ILE A CA 1
ATOM 1414 C C . ILE A 1 173 ? 9.105 12.781 -3.399 1.00 53.56 173 ILE A C 1
ATOM 1416 O O . ILE A 1 173 ? 8.328 12.587 -4.335 1.00 53.56 173 ILE A O 1
ATOM 1420 N N . GLU A 1 174 ? 8.987 13.821 -2.569 1.00 56.00 174 GLU A N 1
ATOM 1421 C CA . GLU A 1 174 ? 7.939 14.842 -2.671 1.00 56.00 174 GLU A CA 1
ATOM 1422 C C . GLU A 1 174 ? 8.030 15.621 -3.995 1.00 56.00 174 GLU A C 1
ATOM 1424 O O . GLU A 1 174 ? 7.019 15.850 -4.666 1.00 56.00 174 GLU A O 1
ATOM 1429 N N . ALA A 1 175 ? 9.240 15.958 -4.444 1.00 55.34 175 ALA A N 1
ATOM 1430 C CA . ALA A 1 175 ? 9.473 16.602 -5.733 1.00 55.34 175 ALA A CA 1
ATOM 1431 C C . ALA A 1 175 ? 9.099 15.687 -6.914 1.00 55.34 175 ALA A C 1
ATOM 1433 O O . ALA A 1 175 ? 8.469 16.145 -7.870 1.00 55.34 175 ALA A O 1
ATOM 1434 N N . VAL A 1 176 ? 9.413 14.387 -6.850 1.00 54.75 176 VAL A N 1
ATOM 1435 C CA . VAL A 1 176 ? 9.006 13.399 -7.866 1.00 54.75 176 VAL A CA 1
ATOM 1436 C C . VAL A 1 176 ? 7.483 13.253 -7.912 1.00 54.75 176 VAL A C 1
ATOM 1438 O O . VAL A 1 176 ? 6.917 13.200 -9.008 1.00 54.75 176 VAL A O 1
ATOM 1441 N N . THR A 1 177 ? 6.801 13.262 -6.761 1.00 54.34 177 THR A N 1
ATOM 1442 C CA . THR A 1 177 ? 5.330 13.275 -6.726 1.00 54.34 177 THR A CA 1
ATOM 1443 C C . THR A 1 177 ? 4.757 14.561 -7.323 1.00 54.34 177 THR A C 1
ATOM 1445 O O . THR A 1 177 ? 3.904 14.481 -8.201 1.00 54.34 177 THR A O 1
ATOM 1448 N N . GLN A 1 178 ? 5.319 15.735 -7.009 1.00 50.62 178 GLN A N 1
ATOM 1449 C CA . GLN A 1 178 ? 4.877 17.011 -7.585 1.00 50.62 178 GLN A CA 1
ATOM 1450 C C . GLN A 1 178 ? 5.082 17.089 -9.104 1.00 50.62 178 GLN A C 1
ATOM 1452 O O . GLN A 1 178 ? 4.272 17.688 -9.813 1.00 50.62 178 GLN A O 1
ATOM 1457 N N . VAL A 1 179 ? 6.157 16.499 -9.638 1.00 56.06 179 VAL A N 1
ATOM 1458 C CA . VAL A 1 179 ? 6.378 16.416 -11.092 1.00 56.06 179 VAL A CA 1
ATOM 1459 C C . VAL A 1 179 ? 5.330 15.511 -11.743 1.00 56.06 179 VAL A C 1
ATOM 1461 O O . VAL A 1 179 ? 4.794 15.872 -12.795 1.00 56.06 179 VAL A O 1
ATOM 1464 N N . LYS A 1 180 ? 4.988 14.379 -11.113 1.00 53.44 180 LYS A N 1
ATOM 1465 C CA . LYS A 1 180 ? 3.919 13.481 -11.575 1.00 53.44 180 LYS A CA 1
ATOM 1466 C C . LYS A 1 180 ? 2.556 14.182 -11.547 1.00 53.44 180 LYS A C 1
ATOM 1468 O O . LYS A 1 180 ? 1.824 14.115 -12.535 1.00 53.44 180 LYS A O 1
ATOM 1473 N N . ASP A 1 181 ? 2.267 14.958 -10.508 1.00 57.25 181 ASP A N 1
ATOM 1474 C CA . ASP A 1 181 ? 1.031 15.739 -10.382 1.00 57.25 181 ASP A CA 1
ATOM 1475 C C . ASP A 1 181 ? 0.965 16.883 -11.399 1.00 57.25 181 ASP A C 1
ATOM 1477 O O . ASP A 1 181 ? -0.056 17.083 -12.054 1.00 57.25 181 ASP A O 1
ATOM 1481 N N . ARG A 1 182 ? 2.074 17.596 -11.635 1.00 61.22 182 ARG A N 1
ATOM 1482 C CA . ARG A 1 182 ? 2.160 18.639 -12.673 1.00 61.22 182 ARG A CA 1
ATOM 1483 C C . ARG A 1 182 ? 2.007 18.078 -14.081 1.00 61.22 182 ARG A C 1
ATOM 1485 O O . ARG A 1 182 ? 1.325 18.691 -14.903 1.00 61.22 182 ARG A O 1
ATOM 1492 N N . ALA A 1 183 ? 2.619 16.931 -14.376 1.00 62.38 183 ALA A N 1
ATOM 1493 C CA . ALA A 1 183 ? 2.422 16.245 -15.649 1.00 62.38 183 ALA A CA 1
ATOM 1494 C C . ALA A 1 183 ? 0.947 15.850 -15.817 1.00 62.38 183 ALA A C 1
ATOM 1496 O O . ALA A 1 183 ? 0.356 16.131 -16.858 1.00 62.38 183 ALA A O 1
ATOM 1497 N N . THR A 1 184 ? 0.327 15.309 -14.768 1.00 67.19 184 THR A N 1
ATOM 1498 C CA . THR A 1 184 ? -1.094 14.927 -14.747 1.00 67.19 184 THR A CA 1
ATOM 1499 C C . THR A 1 184 ? -2.021 16.133 -14.948 1.00 67.19 184 THR A C 1
ATOM 1501 O O . THR A 1 184 ? -2.927 16.076 -15.780 1.00 67.19 184 THR A O 1
ATOM 1504 N N . LEU A 1 185 ? -1.749 17.265 -14.291 1.00 66.25 185 LEU A N 1
ATOM 1505 C CA . LEU A 1 185 ? -2.472 18.531 -14.477 1.00 66.25 185 LEU A CA 1
ATOM 1506 C C . LEU A 1 185 ? -2.319 19.079 -15.902 1.00 66.25 185 LEU A C 1
ATOM 1508 O O . LEU A 1 185 ? -3.292 19.547 -16.498 1.00 66.25 185 LEU A O 1
ATOM 1512 N N . LYS A 1 186 ? -1.118 18.979 -16.486 1.00 71.75 186 LYS A N 1
ATOM 1513 C CA . LYS A 1 186 ? -0.871 19.366 -17.881 1.00 71.75 186 LYS A CA 1
ATOM 1514 C C . LYS A 1 186 ? -1.655 18.474 -18.848 1.00 71.75 186 LYS A C 1
ATOM 1516 O O . LYS A 1 186 ? -2.270 18.995 -19.777 1.00 71.75 186 LYS A O 1
ATOM 1521 N N . PHE A 1 187 ? -1.696 17.161 -18.615 1.00 67.75 187 PHE A N 1
ATOM 1522 C CA . PHE A 1 187 ? -2.508 16.237 -19.412 1.00 67.75 187 PHE A CA 1
ATOM 1523 C C . PHE A 1 187 ? -4.011 16.522 -19.273 1.00 67.75 187 PHE A C 1
ATOM 1525 O O . PHE A 1 187 ? -4.692 16.624 -20.292 1.00 67.75 187 PHE A O 1
ATOM 1532 N N . GLN A 1 188 ? -4.526 16.753 -18.060 1.00 65.94 188 GLN A N 1
ATOM 1533 C CA . GLN A 1 188 ? -5.927 17.145 -17.850 1.00 65.94 188 GLN A CA 1
ATOM 1534 C C . GLN A 1 188 ? -6.283 18.455 -18.567 1.00 65.94 188 GLN A C 1
ATOM 1536 O O . GLN A 1 188 ? -7.334 18.542 -19.206 1.00 65.94 188 GLN A O 1
ATOM 1541 N N . TYR A 1 189 ? -5.413 19.468 -18.509 1.00 74.44 189 TYR A N 1
ATOM 1542 C CA . TYR A 1 189 ? -5.646 20.740 -19.193 1.00 74.44 189 TYR A CA 1
ATOM 1543 C C . TYR A 1 189 ? -5.717 20.564 -20.715 1.00 74.44 189 TYR A C 1
ATOM 1545 O O . TYR A 1 189 ? -6.627 21.093 -21.357 1.00 74.44 189 TYR A O 1
ATOM 1553 N N . LEU A 1 190 ? -4.802 19.776 -21.289 1.00 80.25 190 LEU A N 1
ATOM 1554 C CA . LEU A 1 190 ? -4.776 19.485 -22.724 1.00 80.25 190 LEU A CA 1
ATOM 1555 C C . LEU A 1 190 ? -6.017 18.704 -23.180 1.00 80.25 190 LEU A C 1
ATOM 1557 O O . LEU A 1 190 ? -6.573 19.007 -24.237 1.00 80.25 190 LEU A O 1
ATOM 1561 N N . ILE A 1 191 ? -6.492 17.746 -22.376 1.00 78.00 191 ILE A N 1
ATOM 1562 C CA . ILE A 1 191 ? -7.745 17.021 -22.636 1.00 78.00 191 ILE A CA 1
ATOM 1563 C C . ILE A 1 191 ? -8.925 18.002 -22.645 1.00 78.00 191 ILE A C 1
ATOM 1565 O O . ILE A 1 191 ? -9.665 18.068 -23.626 1.00 78.00 191 ILE A O 1
ATOM 1569 N N . LYS A 1 192 ? -9.037 18.851 -21.618 1.00 80.44 192 LYS A N 1
ATOM 1570 C CA . LYS A 1 192 ? -10.097 19.865 -21.502 1.00 80.44 192 LYS A CA 1
ATOM 1571 C C . LYS A 1 192 ? -10.050 20.901 -22.629 1.00 80.44 192 LYS A C 1
ATOM 1573 O O . LYS A 1 192 ? -11.076 21.420 -23.066 1.00 80.44 192 LYS A O 1
ATOM 1578 N N . GLU A 1 193 ? -8.864 21.242 -23.126 1.00 81.56 193 GLU A N 1
ATOM 1579 C CA . GLU A 1 193 ? -8.707 22.125 -24.282 1.00 81.56 193 GLU A CA 1
ATOM 1580 C C . GLU A 1 193 ? -9.137 21.446 -25.589 1.00 81.56 193 GLU A C 1
ATOM 1582 O O . GLU A 1 193 ? -9.823 22.065 -26.408 1.00 81.56 193 GLU A O 1
ATOM 1587 N N . LYS A 1 194 ? -8.808 20.161 -25.764 1.00 82.12 194 LYS A N 1
ATOM 1588 C CA . LYS A 1 194 ? -9.263 19.357 -26.905 1.00 82.12 194 LYS A CA 1
ATOM 1589 C C . LYS A 1 194 ? -10.789 19.223 -26.917 1.00 82.12 194 LYS A C 1
ATOM 1591 O O . LYS A 1 194 ? -11.394 19.406 -27.970 1.00 82.12 194 LYS A O 1
ATOM 1596 N N . GLU A 1 195 ? -11.416 19.006 -25.762 1.00 84.00 195 GLU A N 1
ATOM 1597 C CA . GLU A 1 195 ? -12.878 18.981 -25.606 1.00 84.00 195 GLU A CA 1
ATOM 1598 C C . GLU A 1 195 ? -13.532 20.326 -25.953 1.00 84.00 195 GLU A C 1
ATOM 1600 O O . GLU A 1 195 ? -14.537 20.359 -26.664 1.00 84.00 195 GLU A O 1
ATOM 1605 N N . ARG A 1 196 ? -12.952 21.453 -25.510 1.00 80.94 196 ARG A N 1
ATOM 1606 C CA . ARG A 1 196 ? -13.434 22.801 -25.874 1.00 80.94 196 ARG A CA 1
ATOM 1607 C C . ARG A 1 196 ? -13.380 23.037 -27.384 1.00 80.94 196 ARG A C 1
ATOM 1609 O O . ARG A 1 196 ? -14.352 23.521 -27.959 1.00 80.94 196 ARG A O 1
ATOM 1616 N N . LYS A 1 197 ? -12.275 22.656 -28.034 1.00 84.06 197 LYS A N 1
ATOM 1617 C CA . LYS A 1 197 ? -12.107 22.763 -29.495 1.00 84.06 197 LYS A CA 1
ATOM 1618 C C . LYS A 1 197 ? -13.071 21.851 -30.257 1.00 84.06 197 LYS A C 1
ATOM 1620 O O . LYS A 1 197 ? -13.552 22.239 -31.316 1.00 84.06 197 LYS A O 1
ATOM 1625 N N . LEU A 1 198 ? -13.384 20.673 -29.717 1.00 82.62 198 LEU A N 1
ATOM 1626 C CA . LEU A 1 198 ? -14.378 19.769 -30.296 1.00 82.62 198 LEU A CA 1
ATOM 1627 C C . LEU A 1 198 ? -15.789 20.374 -30.233 1.00 82.62 198 LEU A C 1
ATOM 1629 O O . LEU A 1 198 ? -16.491 20.374 -31.236 1.00 82.62 198 LEU A O 1
ATOM 1633 N N . LYS A 1 199 ? -16.170 20.960 -29.088 1.00 79.69 199 LYS A N 1
ATOM 1634 C CA . LYS A 1 199 ? -17.467 21.639 -28.907 1.00 79.69 199 LYS A CA 1
ATOM 1635 C C . LYS A 1 199 ? -17.634 22.858 -29.819 1.00 79.69 199 LYS A C 1
ATOM 1637 O O . LYS A 1 199 ? -18.732 23.112 -30.293 1.00 79.69 199 LYS A O 1
ATOM 1642 N N . LEU A 1 200 ? -16.550 23.588 -30.085 1.00 78.81 200 LEU A N 1
ATOM 1643 C CA . LEU A 1 200 ? -16.533 24.713 -31.030 1.00 78.81 200 LEU A CA 1
ATOM 1644 C C . LEU A 1 200 ? -16.652 24.276 -32.496 1.00 78.81 200 LEU A C 1
ATOM 1646 O O . LEU A 1 200 ? -17.162 25.043 -33.295 1.00 78.81 200 LEU A O 1
ATOM 1650 N N . LYS A 1 201 ? -16.199 23.065 -32.847 1.00 75.38 201 LYS A N 1
ATOM 1651 C CA . LYS A 1 201 ? -16.348 22.487 -34.196 1.00 75.38 201 LYS A CA 1
ATOM 1652 C C . LYS A 1 201 ? -17.719 21.853 -34.460 1.00 75.38 201 LYS A C 1
ATOM 1654 O O . LYS A 1 201 ? -17.998 21.499 -35.598 1.00 75.38 201 LYS A O 1
ATOM 1659 N N . GLN A 1 202 ? -18.519 21.633 -33.417 1.00 70.81 202 GLN A N 1
ATOM 1660 C CA . GLN A 1 202 ? -19.871 21.065 -33.510 1.00 70.81 202 GLN A CA 1
ATOM 1661 C C . GLN A 1 202 ? -20.972 22.142 -33.569 1.00 70.81 202 GLN A C 1
ATOM 1663 O O . GLN A 1 202 ? -22.145 21.794 -33.674 1.00 70.81 202 GLN A O 1
ATOM 1668 N N . LYS A 1 203 ? -20.600 23.425 -33.483 1.00 57.91 203 LYS A N 1
ATOM 1669 C CA . LYS A 1 203 ? -21.445 24.583 -33.798 1.00 57.91 203 LYS A CA 1
ATOM 1670 C C . LYS A 1 203 ? -21.110 25.086 -35.194 1.00 57.91 203 LYS A C 1
ATOM 1672 O O . LYS A 1 203 ? -22.047 25.594 -35.840 1.00 57.91 203 LYS A O 1
#

Foldseek 3Di:
DDDDDPQCVPCVPDDDDDDDDDDDDDDDDDDDDDPDPPPPDPDPPPPPPPPPVCLLEDDPVCRPPLADDDDAADDLVNLLVDDPVVLVVVLVVLVSVLNSLVVQVVVCVVVVHDRNYVVNNVSSVVNNVSSVVSVLVVQQVCCCPVVVDGDDDPPPPPPPDPPDPCVVVVVVVVVVVVVVVVVVVVVVVVVVVVVVVVVVVVD